Protein AF-A0A7D4CD06-F1 (afdb_monomer)

Foldseek 3Di:
DFDVVLVVVLQVVCVVQVHDDDDDDDGDDPVPFDFDDLLLLLLVLLLLVLLLCLLPPPQNLLSLVLCVVLPSLVVQDPVSVCSSCLSVDPDDPVVSVVVSPVCNPPLSNLLVLLSVLSLVQQVLQPDDDQALDGDDVVSCPPSADDRPDHSVVSSVPGDGDPPVVLSSVLSSLVSLQVSVVVCVVVVHDDDNRHDNSNSQSSNLNSCQRRVVVVDDSVPRD

Mean predicted aligned error: 4.27 Å

InterPro domains:
  IPR025368 Protein of unknown function DUF4272 [PF14094] (6-220)

Solvent-accessible surface area (backbone atoms only — not comparable to full-atom values): 12708 Å² total; per-residue (Å²): 93,65,56,73,66,49,56,53,51,38,53,52,59,36,47,78,69,75,47,82,83,88,75,91,71,87,69,77,39,67,74,74,59,47,69,60,53,42,46,60,50,37,52,48,32,50,50,41,50,44,51,50,38,38,46,71,43,97,59,26,42,59,43,39,51,44,39,48,74,70,69,45,56,86,73,55,47,83,87,50,42,63,67,55,45,48,56,71,45,94,63,55,70,69,59,42,54,50,56,34,56,60,43,67,78,34,77,71,60,50,40,56,33,18,28,50,44,45,34,33,46,43,59,56,37,95,72,83,74,79,48,42,66,80,78,60,72,71,77,53,59,82,60,54,80,58,95,86,56,77,57,62,66,60,29,74,67,39,41,69,51,62,67,70,60,53,51,44,55,40,52,36,33,49,51,53,42,49,49,51,53,52,30,61,76,65,75,47,87,74,62,92,72,52,30,67,68,41,32,51,29,31,35,41,34,42,37,52,42,34,39,70,84,70,55,57,81,93,67,50,128

Structure (mmCIF, N/CA/C/O backbone):
data_AF-A0A7D4CD06-F1
#
_entry.id   AF-A0A7D4CD06-F1
#
loop_
_atom_site.group_PDB
_atom_site.id
_atom_site.type_symbol
_atom_site.label_atom_id
_atom_site.label_alt_id
_atom_site.label_comp_id
_atom_site.label_asym_id
_atom_site.label_entity_id
_atom_site.label_seq_id
_atom_site.pdbx_PDB_ins_code
_atom_site.Cartn_x
_atom_site.Cartn_y
_atom_site.Cartn_z
_atom_site.occupancy
_atom_site.B_iso_or_equiv
_atom_site.auth_seq_id
_atom_site.auth_comp_id
_atom_site.auth_asym_id
_atom_site.auth_atom_id
_atom_site.pdbx_PDB_model_num
ATOM 1 N N . MET A 1 1 ? -24.615 6.286 8.486 1.00 48.78 1 MET A N 1
ATOM 2 C CA . MET A 1 1 ? -24.801 6.077 9.942 1.00 48.78 1 MET A CA 1
ATOM 3 C C . MET A 1 1 ? -23.545 5.435 10.506 1.00 48.78 1 MET A C 1
ATOM 5 O O . MET A 1 1 ? -23.061 4.475 9.922 1.00 48.78 1 MET A O 1
ATOM 9 N N . SER A 1 2 ? -23.006 5.959 11.609 1.00 58.69 2 SER A N 1
ATOM 10 C CA . SER A 1 2 ? -21.887 5.333 12.324 1.00 58.69 2 SER A CA 1
ATOM 11 C C . SER A 1 2 ? -22.281 3.945 12.849 1.00 58.69 2 SER A C 1
ATOM 13 O O . SER A 1 2 ? -23.451 3.704 13.150 1.00 58.69 2 SER A O 1
ATOM 15 N N . ASN A 1 3 ? -21.315 3.024 12.954 1.00 69.56 3 ASN A N 1
ATOM 16 C CA . ASN A 1 3 ? -21.541 1.656 13.427 1.00 69.56 3 ASN A CA 1
ATOM 17 C C . ASN A 1 3 ? -20.885 1.438 14.808 1.00 69.56 3 ASN A C 1
ATOM 19 O O . ASN A 1 3 ? -19.715 1.056 14.874 1.00 69.56 3 ASN A O 1
ATOM 23 N N . PRO A 1 4 ? -21.611 1.627 15.931 1.00 70.19 4 PRO A N 1
ATOM 24 C CA . PRO A 1 4 ? -21.054 1.480 17.281 1.00 70.19 4 PRO A CA 1
ATOM 25 C C . PRO A 1 4 ? -20.502 0.081 17.580 1.00 70.19 4 PRO A C 1
ATOM 27 O O . PRO A 1 4 ? -19.682 -0.089 18.481 1.00 70.19 4 PRO A O 1
ATOM 30 N N . ASN A 1 5 ? -20.946 -0.942 16.844 1.00 84.50 5 ASN A N 1
ATOM 31 C CA . ASN A 1 5 ? -20.425 -2.294 17.016 1.00 84.50 5 ASN A CA 1
ATOM 32 C C . ASN A 1 5 ? -19.011 -2.435 16.438 1.00 84.50 5 ASN A C 1
ATOM 34 O O . ASN A 1 5 ? -18.227 -3.193 17.003 1.00 84.50 5 ASN A O 1
ATOM 38 N N . ARG A 1 6 ? -18.667 -1.690 15.375 1.00 88.31 6 ARG A N 1
ATOM 39 C CA . ARG A 1 6 ? -17.308 -1.647 14.806 1.00 88.31 6 ARG A CA 1
ATOM 40 C C . ARG A 1 6 ? -16.306 -1.126 15.827 1.00 88.31 6 ARG A C 1
ATOM 42 O O . ARG A 1 6 ? -15.384 -1.843 16.191 1.00 88.31 6 ARG A O 1
ATOM 49 N N . GLN A 1 7 ? -16.588 0.050 16.386 1.00 86.12 7 GLN A N 1
ATOM 50 C CA . GLN A 1 7 ? -15.791 0.649 17.458 1.00 86.12 7 GLN A CA 1
ATOM 51 C C . GLN A 1 7 ? -15.517 -0.333 18.595 1.00 86.12 7 GLN A C 1
ATOM 53 O O . GLN A 1 7 ? -14.373 -0.536 18.995 1.00 86.12 7 GLN A O 1
ATOM 58 N N . LYS A 1 8 ? -16.575 -0.976 19.104 1.00 87.88 8 LYS A N 1
ATOM 59 C CA . LYS A 1 8 ? -16.445 -1.932 20.207 1.00 87.88 8 LYS A CA 1
ATOM 60 C C . LYS A 1 8 ? -15.554 -3.117 19.837 1.00 87.88 8 LYS A C 1
ATOM 62 O O . LYS A 1 8 ? -14.794 -3.564 20.691 1.00 87.88 8 LYS A O 1
ATOM 67 N N . ARG A 1 9 ? -15.628 -3.627 18.600 1.00 90.00 9 ARG A N 1
ATOM 68 C CA . ARG A 1 9 ? -14.746 -4.708 18.124 1.00 90.00 9 ARG A CA 1
ATOM 69 C C . ARG A 1 9 ? -13.283 -4.262 18.113 1.00 90.00 9 ARG A C 1
ATOM 71 O O . ARG A 1 9 ? -12.452 -4.958 18.696 1.00 90.00 9 ARG A O 1
ATOM 78 N N . SER A 1 10 ? -12.986 -3.100 17.532 1.00 91.81 10 SER A N 1
ATOM 79 C CA . SER A 1 10 ? -11.628 -2.545 17.467 1.00 91.81 10 SER A CA 1
ATOM 80 C C . SER A 1 10 ? -11.039 -2.323 18.862 1.00 91.81 10 SER A C 1
ATOM 82 O O . SER A 1 10 ? -9.955 -2.814 19.174 1.00 91.81 10 SER A O 1
ATOM 84 N N . GLU A 1 11 ? -11.794 -1.682 19.758 1.00 90.19 11 GLU A N 1
ATOM 85 C CA . GLU A 1 11 ? -11.360 -1.430 21.138 1.00 90.19 11 GLU A CA 1
ATOM 86 C C . GLU A 1 11 ? -11.149 -2.725 21.931 1.00 90.19 11 GLU A C 1
ATOM 88 O O . GLU A 1 11 ? -10.196 -2.835 22.702 1.00 90.19 11 GLU A O 1
ATOM 93 N N . GLN A 1 12 ? -11.998 -3.740 21.739 1.00 91.69 12 GLN A N 1
ATOM 94 C CA . GLN A 1 12 ? -11.790 -5.054 22.351 1.00 91.69 12 GLN A CA 1
ATOM 95 C C . GLN A 1 12 ? -10.512 -5.727 21.837 1.00 91.69 12 GLN A C 1
ATOM 97 O O . GLN A 1 12 ? -9.799 -6.356 22.620 1.00 91.69 12 GLN A O 1
ATOM 102 N N . MET A 1 13 ? -10.209 -5.601 20.543 1.00 92.69 13 MET A N 1
ATOM 103 C CA . MET A 1 13 ? -9.007 -6.171 19.929 1.00 92.69 13 MET A CA 1
ATOM 104 C C . MET A 1 13 ? -7.723 -5.512 20.455 1.00 92.69 13 MET A C 1
ATOM 106 O O . MET A 1 13 ? -6.758 -6.221 20.750 1.00 92.69 13 MET A O 1
ATOM 110 N N . MET A 1 14 ? -7.743 -4.186 20.630 1.00 93.12 14 MET A N 1
ATOM 111 C CA . MET A 1 14 ? -6.657 -3.398 21.230 1.00 93.12 14 MET A CA 1
ATOM 112 C C . MET A 1 14 ? -6.453 -3.748 22.710 1.00 93.12 14 MET A C 1
ATOM 114 O O . MET A 1 14 ? -5.342 -4.086 23.119 1.00 93.12 14 MET A O 1
ATOM 118 N N . ARG A 1 15 ? -7.532 -3.786 23.508 1.00 92.31 15 ARG A N 1
ATOM 119 C CA . ARG A 1 15 ? -7.463 -4.114 24.947 1.00 92.31 15 ARG A CA 1
ATOM 120 C C . ARG A 1 15 ? -6.899 -5.506 25.210 1.00 92.31 15 ARG A C 1
ATOM 122 O O . ARG A 1 15 ? -6.113 -5.679 26.135 1.00 92.31 15 ARG A O 1
ATOM 129 N N . LYS A 1 16 ? -7.251 -6.496 24.379 1.00 92.88 16 LYS A N 1
ATOM 130 C CA . LYS A 1 16 ? -6.684 -7.859 24.453 1.00 92.88 16 LYS A CA 1
ATOM 131 C C . LYS A 1 16 ? -5.161 -7.894 24.287 1.00 92.88 16 LYS A C 1
ATOM 133 O O . LYS A 1 16 ? -4.549 -8.893 24.642 1.00 92.88 16 LYS A O 1
ATOM 138 N N . ARG A 1 17 ? -4.567 -6.831 23.746 1.00 93.31 17 ARG A N 1
ATOM 139 C CA . ARG A 1 17 ? -3.130 -6.685 23.488 1.00 93.31 17 ARG A CA 1
ATOM 140 C C . ARG A 1 17 ? -2.458 -5.653 24.388 1.00 93.31 17 ARG A C 1
ATOM 142 O O . ARG A 1 17 ? -1.343 -5.240 24.100 1.00 93.31 17 ARG A O 1
ATOM 149 N N . GLY A 1 18 ? -3.131 -5.247 25.466 1.00 90.56 18 GLY A N 1
ATOM 150 C CA . GLY A 1 18 ? -2.605 -4.283 26.433 1.00 90.56 18 GLY A CA 1
ATOM 151 C C . GLY A 1 18 ? -2.686 -2.825 25.980 1.00 90.56 18 GLY A C 1
ATOM 152 O O . GLY A 1 18 ? -2.262 -1.943 26.717 1.00 90.56 18 GLY A O 1
ATOM 153 N N . ILE A 1 19 ? -3.273 -2.544 24.813 1.00 90.31 19 ILE A N 1
ATOM 154 C CA . ILE A 1 19 ? -3.399 -1.183 24.291 1.00 90.31 19 ILE A CA 1
ATOM 155 C C . ILE A 1 19 ? -4.686 -0.569 24.838 1.00 90.31 19 ILE A C 1
ATOM 157 O O . ILE A 1 19 ? -5.797 -0.998 24.509 1.00 90.31 19 ILE A O 1
ATOM 161 N N . SER A 1 20 ? -4.524 0.430 25.702 1.00 80.62 20 SER A N 1
ATOM 162 C CA . SER A 1 20 ? -5.625 1.201 26.276 1.00 80.62 20 SER A CA 1
ATOM 163 C C . SER A 1 20 ? -5.744 2.541 25.569 1.00 80.62 20 SER A C 1
ATOM 165 O O . SER 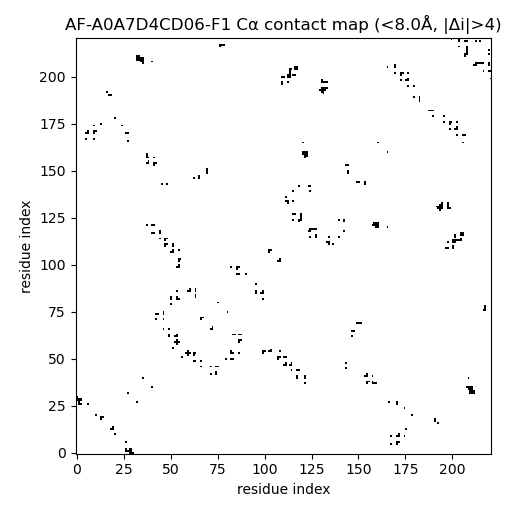A 1 20 ? -4.746 3.190 25.278 1.00 80.62 20 SER A O 1
ATOM 167 N N . PHE A 1 21 ? -6.979 2.952 25.304 1.00 70.75 21 PHE A N 1
ATOM 168 C CA . PHE A 1 21 ? -7.284 4.139 24.522 1.00 70.75 21 PHE A CA 1
ATOM 169 C C . PHE A 1 21 ? -8.119 5.118 25.350 1.00 70.75 21 PHE A C 1
ATOM 171 O O . PHE A 1 21 ? -9.027 4.683 26.063 1.00 70.75 21 PHE A O 1
ATOM 178 N N . SER A 1 22 ? -7.780 6.411 25.298 1.00 60.06 22 SER A N 1
ATOM 179 C CA . SER A 1 22 ? -8.346 7.432 26.196 1.00 60.06 22 SER A CA 1
ATOM 180 C C . SER A 1 22 ? -9.280 8.439 25.524 1.00 60.06 22 SER A C 1
ATOM 182 O O . SER A 1 22 ? -10.055 9.086 26.226 1.00 60.06 22 SER A O 1
ATOM 184 N N . ALA A 1 23 ? -9.237 8.566 24.196 1.00 62.59 23 ALA A N 1
ATOM 185 C CA . ALA A 1 23 ? -10.029 9.556 23.478 1.00 62.59 23 ALA A CA 1
ATOM 186 C C . ALA A 1 23 ? -11.353 8.982 22.952 1.00 62.59 23 ALA A C 1
ATOM 188 O O . ALA A 1 23 ? -11.486 7.794 22.671 1.00 62.59 23 ALA A O 1
ATOM 189 N N . ASP A 1 24 ? -12.349 9.849 22.803 1.00 68.38 24 ASP A N 1
ATOM 190 C CA . ASP A 1 24 ? -13.553 9.538 22.040 1.00 68.38 24 ASP A CA 1
ATOM 191 C C . ASP A 1 24 ? -13.257 9.930 20.586 1.00 68.38 24 ASP A C 1
ATOM 193 O O . ASP A 1 24 ? -13.245 11.114 20.241 1.00 68.38 24 ASP A O 1
ATOM 197 N N . LEU A 1 25 ? -12.867 8.956 19.756 1.00 70.56 25 LEU A N 1
ATOM 198 C CA . LEU A 1 25 ? -12.494 9.232 18.367 1.00 70.56 25 LEU A CA 1
ATOM 199 C C . LEU A 1 25 ? -13.721 9.356 17.473 1.00 70.56 25 LEU A C 1
ATOM 201 O O . LEU A 1 25 ? -14.674 8.585 17.629 1.00 70.56 25 LEU A O 1
ATOM 205 N N . PRO A 1 26 ? -13.680 10.253 16.470 1.00 68.25 26 PRO A N 1
ATOM 206 C CA . PRO A 1 26 ? -14.711 10.284 15.455 1.00 68.25 26 PRO A CA 1
ATOM 207 C C . PRO A 1 26 ? -14.772 8.929 14.745 1.00 68.25 26 PRO A C 1
ATOM 209 O O . PRO A 1 26 ? -13.757 8.351 14.356 1.00 68.25 26 PRO A O 1
ATOM 212 N N . LEU A 1 27 ? -15.992 8.420 14.590 1.00 62.25 27 LEU A N 1
ATOM 213 C CA . LEU A 1 27 ? -16.249 7.189 13.857 1.00 62.25 27 LEU A CA 1
ATOM 214 C C . LEU A 1 27 ? -16.297 7.464 12.362 1.00 62.25 27 LEU A C 1
ATOM 216 O O . LEU A 1 27 ? -16.953 8.410 11.922 1.00 62.25 27 LEU A O 1
ATOM 220 N N . TRP A 1 28 ? -15.696 6.561 11.590 1.00 65.19 28 TRP A N 1
ATOM 221 C CA . TRP A 1 28 ? -15.904 6.471 10.151 1.00 65.19 28 TRP A CA 1
ATOM 222 C C . TRP A 1 28 ? -17.408 6.322 9.884 1.00 65.19 28 TRP A C 1
ATOM 224 O O . TRP A 1 28 ? -18.027 5.334 10.294 1.00 65.19 28 TRP A O 1
ATOM 234 N N . GLN A 1 29 ? -18.014 7.330 9.256 1.00 65.69 29 GLN A N 1
ATOM 235 C CA . GLN A 1 29 ? -19.436 7.315 8.929 1.00 65.69 29 GLN A CA 1
ATOM 236 C C . GLN A 1 29 ? -19.653 6.579 7.605 1.00 65.69 29 GLN A C 1
ATOM 238 O O . GLN A 1 29 ? -19.215 7.050 6.557 1.00 65.69 29 GLN A O 1
ATOM 243 N N . ASP A 1 30 ? -20.349 5.439 7.654 1.00 66.69 30 ASP A N 1
ATOM 244 C CA . ASP A 1 30 ? -20.567 4.543 6.505 1.00 66.69 30 ASP A CA 1
ATOM 245 C C . ASP A 1 30 ? -21.200 5.245 5.285 1.00 66.69 30 ASP A C 1
ATOM 247 O O . ASP A 1 30 ? -20.937 4.878 4.146 1.00 66.69 30 ASP A O 1
ATOM 251 N N . ASP A 1 31 ? -22.010 6.280 5.507 1.00 66.12 31 ASP A N 1
ATOM 252 C CA . ASP A 1 31 ? -22.719 7.061 4.483 1.00 66.12 31 ASP A CA 1
ATOM 253 C C . ASP A 1 31 ? -21.891 8.186 3.849 1.00 66.12 31 ASP A C 1
ATOM 255 O O . ASP A 1 31 ? -22.333 8.792 2.875 1.00 66.12 31 ASP A O 1
ATOM 259 N N . GLN A 1 32 ? -20.698 8.470 4.373 1.00 67.94 32 GLN A N 1
ATOM 260 C CA . GLN A 1 32 ? -19.801 9.490 3.821 1.00 67.94 32 GLN A CA 1
ATOM 261 C C . GLN A 1 32 ? -18.625 8.898 3.039 1.00 67.94 32 GLN A C 1
ATOM 263 O O . GLN A 1 32 ? -17.888 9.644 2.391 1.00 67.94 32 GLN A O 1
ATOM 268 N N . VAL A 1 33 ? -18.458 7.573 3.072 1.00 75.62 33 VAL A N 1
ATOM 269 C CA . VAL A 1 33 ? -17.365 6.886 2.382 1.00 75.62 33 VAL A CA 1
ATOM 270 C C . VAL A 1 33 ? -17.573 6.948 0.873 1.00 75.62 33 VAL A C 1
ATOM 272 O O . VAL A 1 33 ? -18.608 6.535 0.348 1.00 75.62 33 VAL A O 1
ATOM 275 N N . LYS A 1 34 ? -16.547 7.417 0.160 1.00 86.69 34 LYS A N 1
ATOM 276 C CA . LYS A 1 34 ? -16.464 7.325 -1.298 1.00 86.69 34 LYS A CA 1
ATOM 277 C C . LYS A 1 34 ? -15.338 6.374 -1.654 1.00 86.69 34 LYS A C 1
ATOM 279 O O . LYS A 1 34 ? -14.173 6.701 -1.477 1.00 86.69 34 LYS A O 1
ATOM 284 N N . LEU A 1 35 ? -15.671 5.210 -2.193 1.00 91.69 35 LEU A N 1
ATOM 285 C CA . LEU A 1 35 ? -14.644 4.256 -2.591 1.00 91.69 35 LEU A CA 1
ATOM 286 C C . LEU A 1 35 ? -14.033 4.638 -3.936 1.00 91.69 35 LEU A C 1
ATOM 288 O O . LEU A 1 35 ? -14.757 4.963 -4.880 1.00 91.69 35 LEU A O 1
ATOM 292 N N . ARG A 1 36 ? -12.704 4.552 -4.021 1.00 96.44 36 ARG A N 1
ATOM 293 C CA . ARG A 1 36 ? -12.020 4.388 -5.309 1.00 96.44 36 ARG A CA 1
ATOM 294 C C . ARG A 1 36 ? -12.442 3.061 -5.941 1.00 96.44 36 ARG A C 1
ATOM 296 O O . ARG A 1 36 ? -12.812 2.119 -5.241 1.00 96.44 36 ARG A O 1
ATOM 303 N N . THR A 1 37 ? -12.430 2.988 -7.263 1.00 97.88 37 THR A N 1
ATOM 304 C CA . THR A 1 37 ? -12.852 1.786 -7.992 1.00 97.88 37 THR A CA 1
ATOM 305 C C . THR A 1 37 ? -11.853 0.636 -7.809 1.00 97.88 37 THR A C 1
ATOM 307 O O . THR A 1 37 ? -10.666 0.885 -7.578 1.00 97.88 37 THR A O 1
ATOM 310 N N . PRO A 1 38 ? -12.279 -0.634 -7.951 1.00 98.38 38 PRO A N 1
ATOM 311 C CA . PRO A 1 38 ? -11.356 -1.769 -7.904 1.00 98.38 38 PRO A CA 1
ATOM 312 C C . PRO A 1 38 ? -10.202 -1.665 -8.904 1.00 98.38 38 PRO A C 1
ATOM 314 O O . PRO A 1 38 ? -9.076 -2.023 -8.574 1.00 98.38 38 PRO A O 1
ATOM 317 N N . GLU A 1 39 ? -10.454 -1.112 -10.091 1.00 98.44 39 GLU A N 1
ATOM 318 C CA . GLU A 1 39 ? -9.428 -0.905 -11.114 1.00 98.44 39 GLU A CA 1
ATOM 319 C C . GLU A 1 39 ? -8.358 0.100 -10.669 1.00 98.44 39 GLU A C 1
ATOM 321 O O . GLU A 1 39 ? -7.167 -0.146 -10.854 1.00 98.44 39 GLU A O 1
ATOM 326 N N . GLU A 1 40 ? -8.753 1.223 -10.060 1.00 98.31 40 GLU A N 1
ATOM 327 C CA . GLU A 1 40 ? -7.810 2.208 -9.512 1.00 98.31 40 GLU A CA 1
ATOM 328 C C . GLU A 1 40 ? -6.951 1.593 -8.404 1.00 98.31 40 GLU A C 1
ATOM 330 O O . GLU A 1 40 ? -5.733 1.780 -8.383 1.00 98.31 40 GLU A O 1
ATOM 335 N N . VAL A 1 41 ? -7.570 0.808 -7.518 1.00 98.62 41 VAL A N 1
ATOM 336 C CA . VAL A 1 41 ? -6.870 0.114 -6.430 1.00 98.62 41 VAL A CA 1
ATOM 337 C C . VAL A 1 41 ? -5.905 -0.943 -6.957 1.00 98.62 41 VAL A C 1
ATOM 339 O O . VAL A 1 41 ? -4.770 -1.019 -6.486 1.00 98.62 41 VAL A O 1
ATOM 342 N N . ALA A 1 42 ? -6.302 -1.702 -7.977 1.00 98.62 42 ALA A N 1
ATOM 343 C CA . ALA A 1 42 ? -5.436 -2.682 -8.620 1.00 98.62 42 ALA A CA 1
ATOM 344 C C . ALA A 1 42 ? -4.220 -2.023 -9.275 1.00 98.62 42 ALA A C 1
ATOM 346 O O . ALA A 1 42 ? -3.094 -2.464 -9.054 1.00 98.62 42 ALA A O 1
ATOM 347 N N . LYS A 1 43 ? -4.418 -0.928 -10.020 1.00 98.62 43 LYS A N 1
ATOM 348 C CA . LYS A 1 43 ? -3.314 -0.158 -10.616 1.00 98.62 43 LYS A CA 1
ATOM 349 C C . LYS A 1 43 ? -2.358 0.357 -9.546 1.00 98.62 43 LYS A C 1
ATOM 351 O O . LYS A 1 43 ? -1.147 0.234 -9.703 1.00 98.62 43 LYS A O 1
ATOM 356 N N . ARG A 1 44 ? -2.884 0.877 -8.435 1.00 98.69 44 ARG A N 1
ATOM 357 C CA . ARG A 1 44 ? -2.061 1.353 -7.320 1.00 98.69 44 ARG A CA 1
ATOM 358 C C . ARG A 1 44 ? -1.248 0.231 -6.680 1.00 98.69 44 ARG A C 1
ATOM 360 O O . ARG A 1 44 ? -0.051 0.409 -6.475 1.00 98.69 44 ARG A O 1
ATOM 367 N N . ALA A 1 45 ? -1.859 -0.926 -6.429 1.00 98.44 45 ALA A N 1
ATOM 368 C CA . ALA A 1 45 ? -1.151 -2.103 -5.926 1.00 98.44 45 ALA A CA 1
ATOM 369 C C . ALA A 1 45 ? -0.020 -2.532 -6.879 1.00 98.44 45 ALA A C 1
ATOM 371 O O . ALA A 1 45 ? 1.099 -2.782 -6.440 1.00 98.44 45 ALA A O 1
ATOM 372 N N . LEU A 1 46 ? -0.269 -2.534 -8.190 1.00 98.50 46 LEU A N 1
ATOM 373 C CA . LEU A 1 46 ? 0.751 -2.857 -9.190 1.00 98.50 46 LEU A CA 1
ATOM 374 C C . LEU A 1 46 ? 1.905 -1.846 -9.206 1.00 98.50 46 LEU A C 1
ATOM 376 O O . LEU A 1 46 ? 3.059 -2.260 -9.286 1.00 98.50 46 LEU A O 1
ATOM 380 N N . ILE A 1 47 ? 1.629 -0.544 -9.060 1.00 98.62 47 ILE A N 1
ATOM 381 C CA . ILE A 1 47 ? 2.685 0.472 -8.928 1.00 98.62 47 ILE A CA 1
ATOM 382 C C . ILE A 1 47 ? 3.508 0.253 -7.660 1.00 98.62 47 ILE A C 1
ATOM 384 O O . ILE A 1 47 ? 4.732 0.284 -7.733 1.00 98.62 47 ILE A O 1
ATOM 388 N N . LEU A 1 48 ? 2.879 -0.025 -6.515 1.00 98.12 48 LEU A N 1
ATOM 389 C CA . LEU A 1 48 ? 3.614 -0.297 -5.275 1.00 98.12 48 LEU A CA 1
ATOM 390 C C . LEU A 1 48 ? 4.467 -1.565 -5.367 1.00 98.12 48 LEU A C 1
ATOM 392 O O . LEU A 1 48 ? 5.583 -1.595 -4.848 1.00 98.12 48 LEU A O 1
ATOM 396 N N . TYR A 1 49 ? 3.967 -2.595 -6.048 1.00 97.56 49 TYR A N 1
ATOM 397 C CA . TYR A 1 49 ? 4.725 -3.815 -6.304 1.00 97.56 49 TYR A CA 1
ATOM 398 C C . TYR A 1 49 ? 5.923 -3.549 -7.219 1.00 97.56 49 TYR A C 1
ATOM 400 O O . TYR A 1 49 ? 7.055 -3.906 -6.886 1.00 97.56 49 TYR A O 1
ATOM 408 N N . ALA A 1 50 ? 5.701 -2.847 -8.331 1.00 97.62 50 ALA A N 1
ATOM 409 C CA . ALA A 1 50 ? 6.764 -2.448 -9.242 1.00 97.62 50 ALA A CA 1
ATOM 410 C C . ALA A 1 50 ? 7.788 -1.532 -8.559 1.00 97.62 50 ALA A C 1
ATOM 412 O O . ALA A 1 50 ? 8.982 -1.675 -8.794 1.00 97.62 50 ALA A O 1
ATOM 413 N N . LEU A 1 51 ? 7.352 -0.654 -7.655 1.00 97.38 51 LEU A N 1
ATOM 414 C CA . LEU A 1 51 ? 8.220 0.195 -6.845 1.00 97.38 51 LEU A CA 1
ATOM 415 C C . LEU A 1 51 ? 9.163 -0.645 -5.972 1.00 97.38 51 LEU A C 1
ATOM 417 O O . LEU A 1 51 ? 10.363 -0.377 -5.961 1.00 97.38 51 LEU A O 1
ATOM 421 N N . GLN A 1 52 ? 8.675 -1.708 -5.316 1.00 96.19 52 GLN A N 1
ATOM 422 C CA . GLN A 1 52 ? 9.563 -2.656 -4.624 1.00 96.19 52 GLN A CA 1
ATOM 423 C C . GLN A 1 52 ? 10.506 -3.361 -5.611 1.00 96.19 52 GLN A C 1
ATOM 425 O O . GLN A 1 52 ? 11.695 -3.508 -5.329 1.00 96.19 52 GLN A O 1
ATOM 430 N N . GLY A 1 53 ? 10.008 -3.740 -6.790 1.00 96.00 53 GLY A N 1
ATOM 431 C CA . GLY A 1 53 ? 10.821 -4.306 -7.866 1.00 96.00 53 GLY A CA 1
ATOM 432 C C . GLY A 1 53 ? 11.974 -3.388 -8.280 1.00 96.00 53 GLY A C 1
ATOM 433 O O . GLY A 1 53 ? 13.111 -3.836 -8.352 1.00 96.00 53 GLY A O 1
ATOM 434 N N . VAL A 1 54 ? 11.729 -2.094 -8.476 1.00 97.56 54 VAL A N 1
ATOM 435 C CA . VAL A 1 54 ? 12.779 -1.128 -8.836 1.00 97.56 54 VAL A CA 1
ATOM 436 C C . VAL A 1 54 ? 13.814 -0.971 -7.713 1.00 97.56 54 VAL A C 1
ATOM 438 O O . VAL A 1 54 ? 14.998 -0.818 -7.997 1.00 97.56 54 VAL A O 1
ATOM 441 N N . ILE A 1 55 ? 13.417 -1.046 -6.440 1.00 96.75 55 ILE A N 1
ATOM 442 C CA . ILE A 1 55 ? 14.345 -0.898 -5.300 1.00 96.75 55 ILE A CA 1
ATOM 443 C C . ILE A 1 55 ? 15.242 -2.133 -5.121 1.00 96.75 55 ILE A C 1
ATOM 445 O O . ILE A 1 55 ? 16.434 -1.997 -4.826 1.00 96.75 55 ILE A O 1
ATOM 449 N N . TRP A 1 56 ? 14.677 -3.332 -5.278 1.00 95.06 56 TRP A N 1
ATOM 450 C CA . TRP A 1 56 ? 15.318 -4.579 -4.843 1.00 95.06 56 TRP A CA 1
ATOM 451 C C . TRP A 1 56 ? 15.789 -5.490 -5.978 1.00 95.06 56 TRP A C 1
ATOM 453 O O . TRP A 1 56 ? 16.661 -6.326 -5.750 1.00 95.06 56 TRP A O 1
ATOM 463 N N . PHE A 1 57 ? 15.231 -5.371 -7.183 1.00 95.06 57 PHE A N 1
ATOM 464 C CA . PHE A 1 57 ? 15.591 -6.247 -8.296 1.00 95.06 57 PHE A CA 1
ATOM 465 C C . PHE A 1 57 ? 16.898 -5.810 -8.961 1.00 95.06 5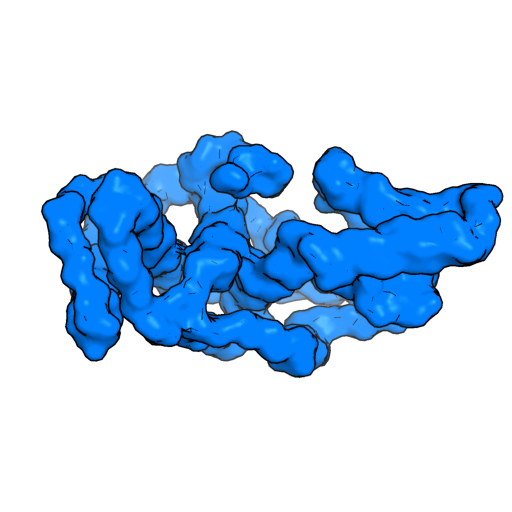7 PHE A C 1
ATOM 467 O O . PHE A 1 57 ? 17.160 -4.623 -9.131 1.00 95.06 57 PHE A O 1
ATOM 474 N N . GLU A 1 58 ? 17.701 -6.780 -9.400 1.00 94.75 58 GLU A N 1
ATOM 475 C CA . GLU A 1 58 ? 19.008 -6.531 -10.027 1.00 94.75 58 GLU A CA 1
ATOM 476 C C . GLU A 1 58 ? 18.912 -5.815 -11.383 1.00 94.75 58 GLU A C 1
ATOM 478 O O . GLU A 1 58 ? 19.873 -5.184 -11.812 1.00 94.75 58 GLU A O 1
ATOM 483 N N . GLN A 1 59 ? 17.765 -5.919 -12.065 1.00 96.12 59 GLN A N 1
ATOM 484 C CA . GLN A 1 59 ? 17.510 -5.304 -13.376 1.00 96.12 59 GLN A CA 1
ATOM 485 C C . GLN A 1 59 ? 16.292 -4.367 -13.299 1.00 96.12 59 GLN A C 1
ATOM 487 O O . GLN A 1 59 ? 15.242 -4.659 -13.890 1.00 96.12 59 GLN A O 1
ATOM 492 N N . PRO A 1 60 ? 16.379 -3.262 -12.535 1.00 97.31 60 PRO A N 1
ATOM 493 C CA . PRO A 1 60 ? 15.247 -2.372 -12.276 1.00 97.31 60 PRO A CA 1
ATOM 494 C C . PRO A 1 60 ? 14.682 -1.727 -13.551 1.00 97.31 60 PRO A C 1
ATOM 496 O O . PRO A 1 60 ? 13.490 -1.434 -13.625 1.00 97.31 60 PRO A O 1
ATOM 499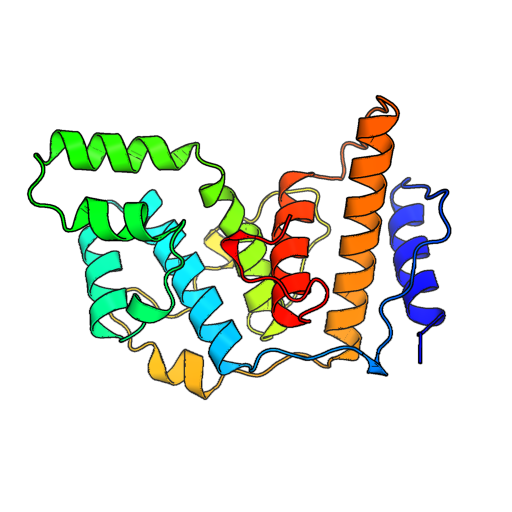 N N . GLU A 1 61 ? 15.492 -1.570 -14.599 1.00 97.94 61 GLU A N 1
ATOM 500 C CA . GLU A 1 61 ? 15.058 -1.061 -15.901 1.00 97.94 61 GLU A CA 1
ATOM 501 C C . GLU A 1 61 ? 14.032 -1.969 -16.583 1.00 97.94 61 GLU A C 1
ATOM 503 O O . GLU A 1 61 ? 13.173 -1.477 -17.316 1.00 97.94 61 GLU A O 1
ATOM 508 N N . LYS A 1 62 ? 14.076 -3.286 -16.332 1.00 98.38 62 LYS A N 1
ATOM 509 C CA . LYS A 1 62 ? 13.051 -4.210 -16.836 1.00 98.38 62 LYS A CA 1
ATOM 510 C C . LYS A 1 62 ? 11.705 -3.949 -16.174 1.00 98.38 62 LYS A C 1
ATOM 512 O O . LYS A 1 62 ? 10.688 -3.999 -16.856 1.00 98.38 62 LYS A O 1
ATOM 517 N N . VAL A 1 63 ? 11.709 -3.630 -14.881 1.00 98.31 63 VAL A N 1
ATOM 518 C CA . VAL A 1 63 ? 10.491 -3.314 -14.127 1.00 98.31 63 VAL A CA 1
ATOM 519 C C . VAL A 1 63 ? 9.889 -2.003 -14.624 1.00 98.31 63 VAL A C 1
ATOM 521 O O . VAL A 1 63 ? 8.717 -1.983 -14.990 1.00 98.31 63 VAL A O 1
ATOM 524 N N . SER A 1 64 ? 10.688 -0.935 -14.739 1.00 98.38 64 SER A N 1
ATOM 525 C CA . SER A 1 64 ? 10.198 0.351 -15.259 1.00 98.38 64 SER A CA 1
ATOM 526 C C . SER A 1 64 ? 9.637 0.231 -16.681 1.00 98.38 64 SER A C 1
ATOM 528 O O . SER A 1 64 ? 8.553 0.741 -16.954 1.00 98.38 64 SER A O 1
ATOM 530 N N . ARG A 1 65 ? 10.319 -0.490 -17.584 1.00 98.56 65 ARG A N 1
ATOM 531 C CA . ARG A 1 65 ? 9.820 -0.713 -18.956 1.00 98.56 65 ARG A CA 1
ATOM 532 C C . ARG A 1 65 ? 8.549 -1.550 -18.996 1.00 98.56 65 ARG A C 1
ATOM 534 O O . ARG A 1 65 ? 7.705 -1.314 -19.849 1.00 98.56 65 ARG A O 1
ATOM 541 N N . TRP A 1 66 ? 8.408 -2.525 -18.102 1.00 98.50 66 TRP A N 1
ATOM 542 C CA . TRP A 1 66 ? 7.188 -3.322 -18.007 1.00 98.50 66 TRP A CA 1
ATOM 543 C C . TRP A 1 66 ? 5.994 -2.469 -17.565 1.00 98.50 66 TRP A C 1
ATOM 545 O O . TRP A 1 66 ? 4.944 -2.520 -18.197 1.00 98.50 66 TRP A O 1
ATOM 555 N N . VAL A 1 67 ? 6.180 -1.607 -16.562 1.00 98.38 67 VAL A N 1
ATOM 556 C CA . VAL A 1 67 ? 5.161 -0.637 -16.115 1.00 98.38 67 VAL A CA 1
ATOM 557 C C . VAL A 1 67 ? 4.746 0.307 -17.247 1.00 98.38 67 VAL A C 1
ATOM 559 O O . VAL A 1 67 ? 3.559 0.593 -17.409 1.00 98.38 67 VAL A O 1
ATOM 562 N N . GLU A 1 68 ? 5.707 0.783 -18.043 1.00 98.19 68 GLU A N 1
ATOM 563 C CA . GLU A 1 68 ? 5.436 1.617 -19.218 1.00 98.19 68 GLU A CA 1
ATOM 564 C C . GLU A 1 68 ? 4.664 0.850 -20.302 1.00 98.19 68 GLU A C 1
ATOM 566 O O . GLU A 1 68 ? 3.625 1.323 -20.765 1.00 98.19 68 GLU A O 1
ATOM 571 N N . ALA A 1 69 ? 5.126 -0.350 -20.663 1.00 98.12 69 ALA A N 1
ATOM 572 C CA . ALA A 1 69 ? 4.527 -1.183 -21.705 1.00 98.12 69 ALA A CA 1
ATOM 573 C C . ALA A 1 69 ? 3.087 -1.612 -21.381 1.00 98.12 69 ALA A C 1
ATOM 575 O O . ALA A 1 69 ? 2.247 -1.666 -22.276 1.00 98.12 69 ALA A O 1
ATOM 576 N N . GLU A 1 70 ? 2.783 -1.855 -20.105 1.00 98.00 70 GLU A N 1
ATOM 577 C CA . GLU A 1 70 ? 1.440 -2.208 -19.626 1.00 98.00 70 GLU A CA 1
ATOM 578 C C . GLU A 1 70 ? 0.549 -0.975 -19.367 1.00 98.00 70 GLU A C 1
ATOM 580 O O . GLU A 1 70 ? -0.552 -1.091 -18.826 1.00 98.00 70 GLU A O 1
ATOM 585 N N . GLY A 1 71 ? 1.002 0.226 -19.751 1.00 97.12 71 GLY A N 1
ATOM 586 C CA . GLY A 1 71 ? 0.201 1.451 -19.702 1.00 97.12 71 GLY A CA 1
ATOM 587 C C . GLY A 1 71 ? -0.054 1.986 -18.292 1.00 97.12 71 GLY A C 1
ATOM 588 O O . GLY A 1 71 ? -1.007 2.738 -18.084 1.00 97.12 71 GLY A O 1
ATOM 589 N N . LEU A 1 72 ? 0.778 1.619 -17.313 1.00 97.62 72 LEU A N 1
ATOM 590 C CA . LEU A 1 72 ? 0.645 2.066 -15.923 1.00 97.62 72 LEU A CA 1
ATOM 591 C C . LEU A 1 72 ? 1.461 3.315 -15.592 1.00 97.62 72 LEU A C 1
ATOM 593 O O . LEU A 1 72 ? 1.319 3.853 -14.497 1.00 97.62 72 LEU A O 1
ATOM 597 N N . TRP A 1 73 ? 2.269 3.824 -16.523 1.00 97.81 73 TRP A N 1
ATOM 598 C CA . TRP A 1 73 ? 3.154 4.965 -16.267 1.00 97.81 73 TRP A CA 1
ATOM 599 C C . TRP A 1 73 ? 2.425 6.203 -15.722 1.00 97.81 73 TRP A C 1
ATOM 601 O O . TRP A 1 73 ? 2.924 6.887 -14.833 1.00 97.81 73 TRP A O 1
ATOM 611 N N . SER A 1 74 ? 1.203 6.468 -16.194 1.00 96.38 74 SER A N 1
ATOM 612 C CA . SER A 1 74 ? 0.388 7.600 -15.732 1.00 96.38 74 SER A CA 1
ATOM 613 C C . SER A 1 74 ? -0.168 7.442 -14.311 1.00 96.38 74 SER A C 1
ATOM 615 O O . SER A 1 74 ? -0.724 8.396 -13.779 1.00 96.38 74 SER A O 1
ATOM 617 N N . ALA A 1 75 ? -0.077 6.249 -13.716 1.00 97.00 75 ALA A N 1
ATOM 618 C CA . ALA A 1 75 ? -0.496 5.975 -12.340 1.00 97.00 75 ALA A CA 1
ATOM 619 C C . ALA A 1 75 ? 0.649 6.135 -11.320 1.00 97.00 75 ALA A C 1
ATOM 621 O O . ALA A 1 75 ? 0.411 6.024 -10.115 1.00 97.00 75 ALA A O 1
ATOM 622 N N . ILE A 1 76 ? 1.879 6.381 -11.789 1.00 98.31 76 ILE A N 1
ATOM 623 C CA . ILE A 1 76 ? 3.031 6.694 -10.940 1.00 98.31 76 ILE A CA 1
ATOM 624 C C . ILE A 1 76 ? 2.849 8.102 -10.378 1.00 98.31 76 ILE A C 1
ATOM 626 O O . ILE A 1 76 ? 2.575 9.050 -11.120 1.00 98.31 76 ILE A O 1
ATOM 630 N N . THR A 1 77 ? 3.010 8.253 -9.067 1.00 97.94 77 THR A N 1
ATOM 631 C CA . THR A 1 77 ? 2.845 9.554 -8.419 1.00 97.94 77 THR A CA 1
ATOM 632 C C . THR A 1 77 ? 4.078 10.446 -8.628 1.00 97.94 77 THR A C 1
ATOM 634 O O . THR A 1 77 ? 5.174 9.943 -8.906 1.00 97.94 77 THR A O 1
ATOM 637 N N . PRO A 1 78 ? 3.956 11.780 -8.489 1.00 97.62 78 PRO A N 1
ATOM 638 C CA . PRO A 1 78 ? 5.105 12.679 -8.588 1.00 97.62 78 PRO A CA 1
ATOM 639 C C . PRO A 1 78 ? 6.260 12.320 -7.642 1.00 97.62 78 PRO A C 1
ATOM 641 O O . PRO A 1 78 ? 7.420 12.422 -8.043 1.00 97.62 78 PRO A O 1
ATOM 644 N N . GLY A 1 79 ? 5.964 11.873 -6.419 1.00 96.31 79 GLY A N 1
ATOM 645 C CA . GLY A 1 79 ? 6.964 11.441 -5.442 1.00 96.31 79 GLY A CA 1
ATOM 646 C C . GLY A 1 79 ? 7.690 10.154 -5.841 1.00 96.31 79 GLY A C 1
ATOM 647 O O . GLY A 1 79 ? 8.861 9.977 -5.509 1.00 96.31 79 GLY A O 1
ATOM 648 N N . GLU A 1 80 ? 7.031 9.274 -6.592 1.00 97.62 80 GLU A N 1
ATOM 649 C CA . GLU A 1 80 ? 7.577 7.985 -7.037 1.00 97.62 80 GLU A CA 1
ATOM 650 C C . GLU A 1 80 ? 8.326 8.076 -8.367 1.0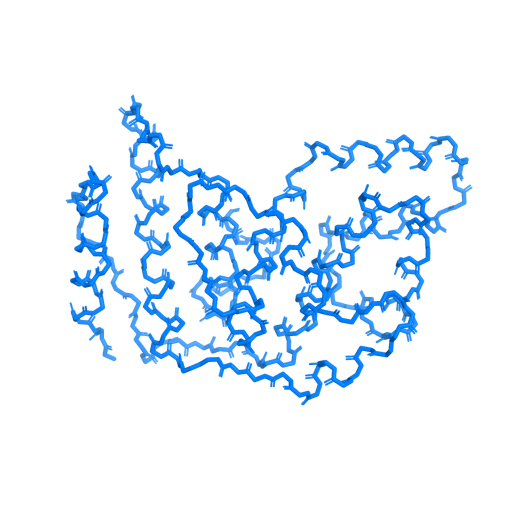0 97.62 80 GLU A C 1
ATOM 652 O O . GLU A 1 80 ? 9.244 7.295 -8.622 1.00 97.62 80 GLU A O 1
ATOM 657 N N . MET A 1 81 ? 7.974 9.045 -9.211 1.00 97.94 81 MET A N 1
ATOM 658 C CA . MET A 1 81 ? 8.527 9.214 -10.557 1.00 97.94 81 MET A CA 1
ATOM 659 C C . MET A 1 81 ? 10.070 9.210 -10.624 1.00 97.94 81 MET A C 1
ATOM 661 O O . MET A 1 81 ? 10.618 8.569 -11.530 1.00 97.94 81 MET A O 1
ATOM 665 N N . PRO A 1 82 ? 10.818 9.847 -9.696 1.00 97.25 82 PRO A N 1
ATOM 666 C CA . PRO A 1 82 ? 12.282 9.803 -9.722 1.00 97.25 82 PRO A CA 1
ATOM 667 C C . PRO A 1 82 ? 12.851 8.381 -9.632 1.00 97.25 82 PRO A C 1
ATOM 669 O O . PRO A 1 82 ? 13.852 8.075 -10.278 1.00 97.25 82 PRO A O 1
ATOM 672 N N . LEU A 1 83 ? 12.194 7.497 -8.877 1.00 97.06 83 LEU A N 1
ATOM 673 C CA . LEU A 1 83 ? 12.625 6.112 -8.715 1.00 97.06 83 LEU A CA 1
ATOM 674 C C . LEU A 1 83 ? 12.430 5.315 -10.010 1.00 97.06 83 LEU A C 1
ATOM 676 O O . LEU A 1 83 ? 13.335 4.598 -10.421 1.00 97.06 83 LEU A O 1
ATOM 680 N N . PHE A 1 84 ? 11.289 5.473 -10.686 1.00 98.25 84 PHE A N 1
ATOM 681 C CA . PHE A 1 84 ? 11.002 4.758 -11.937 1.00 98.25 84 PHE A CA 1
ATOM 682 C C . PHE A 1 84 ? 11.836 5.252 -13.125 1.00 98.25 84 PHE A C 1
ATOM 684 O O . PHE A 1 84 ? 12.167 4.464 -14.014 1.00 98.25 84 PHE A O 1
ATOM 691 N N . THR A 1 85 ? 12.200 6.537 -13.138 1.00 98.06 85 THR A N 1
ATOM 692 C CA . THR A 1 85 ? 12.985 7.156 -14.220 1.00 98.06 85 THR A CA 1
ATOM 693 C C . THR A 1 85 ? 14.492 6.949 -14.073 1.00 98.06 85 THR A C 1
ATOM 695 O O . THR A 1 85 ? 15.187 6.860 -15.085 1.00 98.06 85 THR A O 1
ATOM 698 N N . LEU A 1 86 ? 15.017 6.815 -12.848 1.00 97.44 86 LEU A N 1
ATOM 699 C CA . LEU A 1 86 ? 16.449 6.614 -12.599 1.00 97.44 86 LEU A CA 1
ATOM 700 C C . LEU A 1 86 ? 17.048 5.424 -13.392 1.00 97.44 86 LEU A C 1
ATOM 702 O O . LEU A 1 86 ? 18.057 5.642 -14.073 1.00 97.44 86 LEU A O 1
ATOM 706 N N . PRO A 1 87 ? 16.453 4.211 -13.398 1.00 97.25 87 PRO A N 1
ATOM 707 C CA . PRO A 1 87 ? 16.955 3.077 -14.182 1.00 97.25 87 PRO A CA 1
ATOM 708 C C . PRO A 1 87 ? 16.979 3.317 -15.695 1.00 97.25 87 PRO A C 1
ATOM 710 O O . PRO A 1 87 ? 17.815 2.749 -16.399 1.00 97.25 87 PRO A O 1
ATOM 713 N N . LEU A 1 88 ? 16.066 4.156 -16.193 1.00 97.50 88 LEU A N 1
ATOM 714 C CA . LEU A 1 88 ? 15.903 4.461 -17.617 1.00 97.50 88 LEU A CA 1
ATOM 715 C C . LEU A 1 88 ? 16.783 5.624 -18.087 1.00 97.50 88 LEU A C 1
ATOM 717 O O . LEU A 1 88 ? 16.825 5.909 -19.279 1.00 97.50 88 LEU A O 1
ATOM 721 N N . SER A 1 89 ? 17.472 6.298 -17.167 1.00 97.19 89 SER A N 1
ATOM 722 C CA . SER A 1 89 ? 18.302 7.454 -17.490 1.00 97.19 89 SER A CA 1
ATOM 723 C C . SER A 1 89 ? 19.610 7.081 -18.202 1.00 97.19 89 SER A C 1
ATOM 725 O O . SER A 1 89 ? 20.176 5.997 -18.004 1.00 97.19 89 SER A O 1
ATOM 727 N N . ASP A 1 90 ? 20.146 8.049 -18.948 1.00 96.88 90 ASP A N 1
ATOM 728 C CA . ASP A 1 90 ? 21.456 7.978 -19.617 1.00 96.88 90 ASP A CA 1
ATOM 729 C C . ASP A 1 90 ? 22.648 8.142 -18.651 1.00 96.88 90 ASP A C 1
ATOM 731 O O . ASP A 1 90 ? 23.787 8.322 -19.081 1.00 96.88 90 ASP A O 1
ATOM 735 N N . ARG A 1 91 ? 22.402 8.102 -17.333 1.00 95.62 91 ARG A N 1
ATOM 736 C CA . ARG A 1 91 ? 23.450 8.170 -16.307 1.00 95.62 91 ARG A CA 1
ATOM 737 C C . ARG A 1 91 ? 24.373 6.959 -16.365 1.00 95.62 91 ARG A C 1
ATOM 739 O O . ARG A 1 91 ? 23.984 5.875 -16.817 1.00 95.62 91 ARG A O 1
ATOM 746 N N . ASP A 1 92 ? 25.573 7.138 -15.821 1.00 96.94 92 ASP A N 1
ATOM 747 C CA . ASP A 1 92 ? 26.548 6.060 -15.698 1.00 96.94 92 ASP A CA 1
ATOM 748 C C . ASP A 1 92 ? 25.973 4.882 -14.876 1.00 96.94 92 ASP A C 1
ATOM 750 O O . ASP A 1 92 ? 25.238 5.102 -13.902 1.00 96.94 92 ASP A O 1
ATOM 754 N N . PRO A 1 93 ? 26.267 3.616 -15.235 1.00 95.81 93 PRO A N 1
ATOM 755 C CA . PRO A 1 93 ? 25.790 2.454 -14.489 1.00 95.81 93 PRO A CA 1
ATOM 756 C C . PRO A 1 93 ? 26.090 2.492 -12.984 1.00 95.81 93 PRO A C 1
ATOM 758 O O . PRO A 1 93 ? 25.243 2.069 -12.195 1.00 95.81 93 PRO A O 1
ATOM 761 N N . ALA A 1 94 ? 27.243 3.022 -12.565 1.00 96.25 94 ALA A N 1
ATOM 762 C CA . ALA A 1 94 ? 27.594 3.127 -11.151 1.00 96.25 94 ALA A CA 1
ATOM 763 C C . ALA A 1 94 ? 26.716 4.151 -10.417 1.00 96.25 94 ALA A C 1
ATOM 765 O O . ALA A 1 94 ? 26.292 3.899 -9.289 1.00 96.25 94 ALA A O 1
ATOM 766 N N . GLU A 1 95 ? 26.382 5.273 -11.061 1.00 95.94 95 GLU A N 1
ATOM 767 C CA . GLU A 1 95 ? 25.462 6.271 -10.503 1.00 95.94 95 GLU A CA 1
ATOM 768 C C . GLU A 1 95 ? 24.046 5.712 -10.356 1.00 95.94 95 GLU A C 1
ATOM 770 O O . GLU A 1 95 ? 23.388 5.949 -9.340 1.00 95.94 95 GLU A O 1
ATOM 775 N N . LYS A 1 96 ? 23.580 4.933 -11.343 1.00 96.50 96 LYS A N 1
ATOM 776 C CA . LYS A 1 96 ? 22.273 4.260 -11.280 1.00 96.50 96 LYS A CA 1
ATOM 777 C C . LYS A 1 96 ? 22.223 3.242 -10.148 1.00 96.50 96 LYS A C 1
ATOM 779 O O . LYS A 1 96 ? 21.291 3.281 -9.348 1.00 96.50 96 LYS A O 1
ATOM 784 N N . ALA A 1 97 ? 23.244 2.393 -10.035 1.00 95.19 97 ALA A N 1
ATOM 785 C CA . ALA A 1 97 ? 23.344 1.407 -8.962 1.00 95.19 97 ALA A CA 1
ATOM 786 C C . ALA A 1 97 ? 23.416 2.069 -7.576 1.00 95.19 97 ALA A C 1
ATOM 788 O O . ALA A 1 97 ? 22.761 1.622 -6.634 1.00 95.19 97 ALA A O 1
ATOM 789 N N . TRP A 1 98 ? 24.169 3.166 -7.442 1.00 95.69 98 TRP A N 1
ATOM 790 C CA . TRP A 1 98 ? 24.235 3.924 -6.193 1.00 95.69 98 TRP A CA 1
ATOM 791 C C . TRP A 1 98 ? 22.888 4.556 -5.836 1.00 95.69 98 TRP A C 1
ATOM 793 O O . TRP A 1 98 ? 22.428 4.416 -4.703 1.00 95.69 98 TRP A O 1
ATOM 803 N N . GLY A 1 99 ? 22.229 5.200 -6.804 1.00 95.06 99 GLY A N 1
ATOM 804 C CA . GLY A 1 99 ? 20.914 5.801 -6.599 1.00 95.06 99 GLY A CA 1
ATOM 805 C C . GLY A 1 99 ? 19.862 4.760 -6.216 1.00 95.06 99 GLY A C 1
ATOM 806 O O . GLY A 1 99 ? 19.128 4.973 -5.257 1.00 95.06 99 GLY A O 1
ATOM 807 N N . GLN A 1 100 ? 19.842 3.601 -6.881 1.00 95.94 100 GLN A N 1
ATOM 808 C CA . GLN A 1 100 ? 18.971 2.479 -6.517 1.00 95.94 100 GLN A CA 1
ATOM 809 C C . GLN A 1 100 ? 19.234 2.019 -5.077 1.00 95.94 100 GLN A C 1
ATOM 811 O O . GLN A 1 100 ? 18.304 1.904 -4.279 1.00 95.94 100 GLN A O 1
ATOM 816 N N . LYS A 1 101 ? 20.505 1.816 -4.714 1.00 95.50 101 LYS A N 1
ATOM 817 C CA . LYS A 1 101 ? 20.895 1.396 -3.363 1.00 95.50 101 LYS A CA 1
ATOM 818 C C . LYS A 1 101 ? 20.473 2.404 -2.293 1.00 95.50 101 LYS A C 1
ATOM 820 O O . LYS A 1 101 ? 20.068 1.994 -1.211 1.00 95.50 101 LYS A O 1
ATOM 825 N N . ALA A 1 102 ? 20.511 3.704 -2.585 1.00 94.75 102 ALA A N 1
ATOM 826 C CA . ALA A 1 102 ? 20.046 4.735 -1.656 1.00 94.75 102 ALA A CA 1
ATOM 827 C C . ALA A 1 102 ? 18.551 4.584 -1.305 1.00 94.75 102 ALA A C 1
ATOM 829 O O . ALA A 1 102 ? 18.147 4.898 -0.185 1.00 94.75 102 ALA A O 1
ATOM 830 N N . TYR A 1 103 ? 17.734 4.039 -2.214 1.00 95.00 103 TYR A N 1
ATOM 831 C CA . TYR A 1 103 ? 16.322 3.771 -1.939 1.00 95.00 103 TYR A CA 1
ATOM 832 C C . TYR A 1 103 ? 16.074 2.555 -1.035 1.00 95.00 103 TYR A C 1
ATOM 834 O O . TYR A 1 103 ? 14.998 2.462 -0.446 1.00 95.00 103 TYR A O 1
ATOM 842 N N . GLN A 1 104 ? 17.050 1.660 -0.850 1.00 93.75 104 GLN A N 1
ATOM 843 C CA . GLN A 1 104 ? 16.904 0.461 -0.005 1.00 93.75 104 GLN A CA 1
ATOM 844 C C . GLN A 1 104 ? 16.782 0.778 1.494 1.00 93.75 104 GLN A C 1
ATOM 846 O O . GLN A 1 104 ? 16.356 -0.071 2.272 1.00 93.75 104 GLN A O 1
ATOM 851 N N . SER A 1 105 ? 17.114 2.003 1.907 1.00 91.19 105 SER A N 1
ATOM 852 C CA . SER A 1 105 ? 16.876 2.524 3.260 1.00 91.19 105 SER A CA 1
ATOM 853 C C . SER A 1 105 ? 15.866 3.677 3.287 1.00 91.19 105 SER A C 1
ATOM 855 O O . SER A 1 105 ? 15.761 4.383 4.286 1.00 91.19 105 SER A O 1
ATOM 857 N N . HIS A 1 106 ? 15.144 3.914 2.188 1.00 93.88 106 HIS A N 1
ATOM 858 C CA . HIS A 1 106 ? 14.152 4.983 2.085 1.00 93.88 106 HIS A CA 1
ATOM 859 C C . HIS A 1 106 ? 12.803 4.556 2.681 1.00 93.88 106 HIS A C 1
ATOM 861 O O . 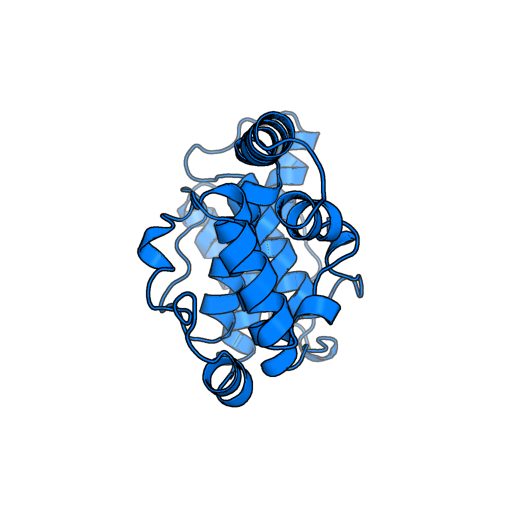HIS A 1 106 ? 12.475 3.365 2.742 1.00 93.88 106 HIS A O 1
ATOM 867 N N . ALA A 1 107 ? 11.959 5.539 3.015 1.00 92.62 107 ALA A N 1
ATOM 868 C CA . ALA A 1 107 ? 10.574 5.317 3.442 1.00 92.62 107 ALA A CA 1
ATOM 869 C C . ALA A 1 107 ? 9.764 4.483 2.427 1.00 92.62 107 ALA A C 1
ATOM 871 O O . ALA A 1 107 ? 8.858 3.745 2.785 1.00 92.62 107 ALA A O 1
ATOM 872 N N . PHE A 1 108 ? 10.161 4.511 1.154 1.00 95.06 108 PHE A N 1
ATOM 873 C CA . PHE A 1 108 ? 9.518 3.759 0.075 1.00 95.06 108 PHE A CA 1
ATOM 874 C C . PHE A 1 108 ? 9.587 2.244 0.239 1.00 95.06 108 PHE A C 1
ATOM 876 O O . PHE A 1 108 ? 8.734 1.529 -0.284 1.00 95.06 108 PHE A O 1
ATOM 883 N N . THR A 1 109 ? 10.537 1.737 1.019 1.00 94.81 109 THR A N 1
ATOM 884 C CA . THR A 1 109 ? 10.564 0.308 1.331 1.00 94.81 109 THR A CA 1
ATOM 885 C C . THR A 1 109 ? 9.368 -0.111 2.195 1.00 94.81 109 THR A C 1
ATOM 887 O O . THR A 1 109 ? 8.939 -1.260 2.118 1.00 94.81 109 THR A O 1
ATOM 890 N N . TRP A 1 110 ? 8.784 0.799 2.983 1.00 96.25 110 TRP A N 1
ATOM 891 C CA . TRP A 1 110 ? 7.611 0.520 3.817 1.00 96.25 110 TRP A CA 1
ATOM 892 C C . TRP A 1 110 ? 6.307 0.443 3.021 1.00 96.25 110 TRP A C 1
ATOM 894 O O . TRP A 1 110 ? 5.354 -0.180 3.481 1.00 96.25 110 TRP A O 1
ATOM 904 N N . ARG A 1 111 ? 6.282 0.934 1.772 1.00 96.25 111 ARG A N 1
ATOM 905 C CA . ARG A 1 111 ? 5.110 0.831 0.882 1.00 96.25 111 ARG A CA 1
ATOM 906 C C . ARG A 1 111 ? 4.661 -0.608 0.609 1.00 96.25 111 ARG A C 1
ATOM 908 O O . ARG A 1 111 ? 3.554 -0.811 0.120 1.00 96.25 111 ARG A O 1
ATOM 915 N N . VAL A 1 112 ? 5.487 -1.602 0.938 1.00 96.25 112 VAL A N 1
ATOM 916 C CA . VAL A 1 112 ? 5.097 -3.018 0.951 1.00 96.25 112 VAL A CA 1
ATOM 917 C C . VAL A 1 112 ? 3.914 -3.296 1.895 1.00 96.25 112 VAL A C 1
ATOM 919 O O . VAL A 1 112 ? 3.062 -4.116 1.574 1.00 96.25 112 VAL A O 1
ATOM 922 N N . GLU A 1 113 ? 3.786 -2.563 3.002 1.00 97.88 113 GLU A N 1
ATOM 923 C CA . GLU A 1 113 ? 2.655 -2.685 3.935 1.00 97.88 113 GLU A CA 1
ATOM 924 C C . GLU A 1 113 ? 1.370 -2.104 3.360 1.00 97.88 113 GLU A C 1
ATOM 926 O O . GLU A 1 113 ? 0.299 -2.704 3.466 1.00 97.88 113 GLU A O 1
ATOM 931 N N . ALA A 1 114 ? 1.488 -0.950 2.701 1.00 98.12 114 ALA A N 1
ATOM 932 C CA . ALA A 1 114 ? 0.384 -0.354 1.974 1.00 98.12 114 ALA A CA 1
ATOM 933 C C . ALA A 1 114 ? -0.071 -1.293 0.844 1.00 98.12 114 ALA A C 1
ATOM 935 O O . ALA A 1 114 ? -1.263 -1.553 0.702 1.00 98.12 114 ALA A O 1
ATOM 936 N N . LEU A 1 115 ? 0.871 -1.883 0.097 1.00 98.19 115 LEU A N 1
ATOM 937 C CA . LEU A 1 115 ? 0.589 -2.911 -0.906 1.00 98.19 115 LEU A CA 1
ATOM 938 C C . LEU A 1 115 ? -0.166 -4.099 -0.305 1.00 98.19 115 LEU A C 1
ATOM 940 O O . LEU A 1 115 ? -1.191 -4.502 -0.853 1.00 98.19 115 LEU A O 1
ATOM 944 N N . TRP A 1 116 ? 0.293 -4.633 0.826 1.00 97.94 116 TRP A N 1
ATOM 945 C CA . TRP A 1 116 ? -0.372 -5.752 1.486 1.00 97.94 116 TRP A CA 1
ATOM 946 C C . TRP A 1 116 ? -1.815 -5.413 1.871 1.00 97.94 116 TRP A C 1
ATOM 948 O O . TRP A 1 116 ? -2.725 -6.193 1.586 1.00 97.94 116 TRP A O 1
ATOM 958 N N . ALA A 1 117 ? -2.056 -4.218 2.419 1.00 98.31 117 ALA A N 1
ATOM 959 C CA . ALA A 1 117 ? -3.406 -3.741 2.705 1.00 98.31 117 ALA A CA 1
ATOM 960 C C . ALA A 1 117 ? -4.266 -3.617 1.434 1.00 98.31 117 ALA A C 1
ATOM 962 O O . ALA A 1 117 ? -5.409 -4.070 1.440 1.00 98.31 117 ALA A O 1
ATOM 963 N N . LEU A 1 118 ? -3.737 -3.083 0.325 1.00 98.62 118 LEU A N 1
ATOM 964 C CA . LEU A 1 118 ? -4.479 -3.003 -0.944 1.00 98.62 118 LEU A CA 1
ATOM 965 C C . LEU A 1 118 ? -4.818 -4.395 -1.504 1.00 98.62 118 LEU A C 1
ATOM 967 O O . LEU A 1 118 ? -5.936 -4.623 -1.968 1.00 98.62 118 LEU A O 1
ATOM 971 N N . LEU A 1 119 ? -3.886 -5.349 -1.432 1.00 98.12 119 LEU A N 1
ATOM 972 C CA . LEU A 1 119 ? -4.127 -6.736 -1.845 1.00 98.12 119 LEU A CA 1
ATOM 973 C C . LEU A 1 119 ? -5.151 -7.425 -0.945 1.00 98.12 119 LEU A C 1
ATOM 975 O O . LEU A 1 119 ? -6.009 -8.157 -1.443 1.00 98.12 119 LEU A O 1
ATOM 979 N N . TRP A 1 120 ? -5.104 -7.164 0.361 1.00 98.19 120 TRP A N 1
ATOM 980 C CA . TRP A 1 120 ? -6.115 -7.638 1.294 1.00 98.19 120 TRP A CA 1
ATOM 981 C C . TRP A 1 120 ? -7.483 -7.045 0.952 1.00 98.19 120 TRP A C 1
ATOM 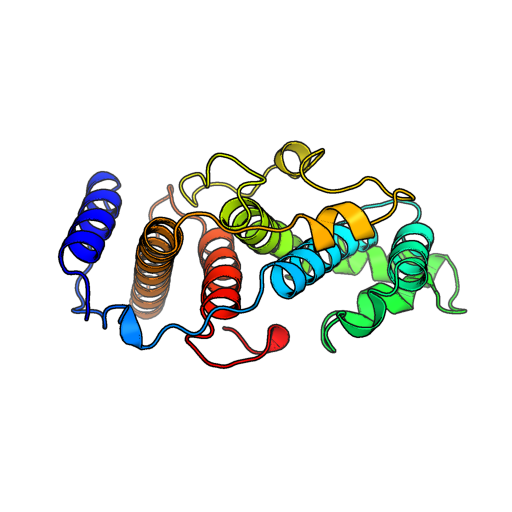983 O O . TRP A 1 120 ? -8.416 -7.814 0.756 1.00 98.19 120 TRP A O 1
ATOM 993 N N . ILE A 1 121 ? -7.609 -5.729 0.754 1.00 98.56 121 ILE A N 1
ATOM 994 C CA . ILE A 1 121 ? -8.858 -5.065 0.329 1.00 98.56 121 ILE A CA 1
ATOM 995 C C . ILE A 1 121 ? -9.444 -5.723 -0.927 1.00 98.56 121 ILE A C 1
ATOM 997 O O . ILE A 1 121 ? -10.658 -5.927 -1.009 1.00 98.56 121 ILE A O 1
ATOM 1001 N N . MET A 1 122 ? -8.591 -6.100 -1.884 1.00 98.12 122 MET A N 1
ATOM 1002 C CA . MET A 1 122 ? -9.000 -6.766 -3.124 1.00 98.12 122 MET A CA 1
ATOM 1003 C C . MET A 1 122 ? -9.279 -8.275 -2.991 1.00 98.12 122 MET A C 1
ATOM 1005 O O . MET A 1 122 ? -9.553 -8.951 -3.984 1.00 98.12 122 MET A O 1
ATOM 1009 N N . GLY A 1 123 ? -9.162 -8.838 -1.786 1.00 97.06 123 GLY A N 1
ATOM 1010 C CA . GLY A 1 123 ? -9.330 -10.271 -1.539 1.00 97.06 123 GLY A CA 1
ATOM 1011 C C . GLY A 1 123 ? -8.234 -11.147 -2.156 1.00 97.06 123 GLY A C 1
ATOM 1012 O O . GLY A 1 123 ? -8.451 -12.339 -2.336 1.00 97.06 123 GLY A O 1
ATOM 1013 N N . LYS A 1 124 ? -7.074 -10.574 -2.507 1.00 96.56 124 LYS A N 1
ATOM 1014 C CA . LYS A 1 124 ? -5.923 -11.308 -3.066 1.00 96.56 124 LYS A CA 1
ATOM 1015 C C . LYS A 1 124 ? -5.046 -11.937 -1.986 1.00 96.56 124 LYS A C 1
ATOM 1017 O O . LYS A 1 124 ? -4.375 -12.924 -2.259 1.00 96.56 124 LYS A O 1
ATOM 1022 N N . VAL A 1 125 ? -5.077 -11.381 -0.775 1.00 94.88 125 VAL A N 1
ATOM 1023 C CA . VAL A 1 125 ? -4.478 -11.983 0.421 1.00 94.88 125 VAL A CA 1
ATOM 1024 C C . VAL A 1 125 ? -5.560 -12.222 1.461 1.00 94.88 125 VAL A C 1
ATOM 1026 O O . VAL A 1 125 ? -6.391 -11.343 1.696 1.00 94.88 125 VAL A O 1
ATOM 1029 N N . ASP A 1 126 ? -5.540 -13.393 2.096 1.00 92.19 126 ASP A N 1
ATOM 1030 C CA . ASP A 1 126 ? -6.599 -13.860 2.995 1.00 92.19 126 ASP A CA 1
ATOM 1031 C C . ASP A 1 126 ? -6.713 -13.055 4.289 1.00 92.19 126 ASP A C 1
ATOM 1033 O O . ASP A 1 126 ? -7.824 -12.791 4.757 1.00 92.19 126 ASP A O 1
ATOM 1037 N N . LYS A 1 127 ? -5.576 -12.683 4.882 1.00 91.75 127 LYS A N 1
ATOM 1038 C CA . LYS A 1 127 ? -5.506 -12.070 6.211 1.00 91.75 127 LYS A CA 1
ATOM 1039 C C . LYS A 1 127 ? -4.556 -10.887 6.209 1.00 91.75 127 LYS A C 1
ATOM 1041 O O . LYS A 1 127 ? -3.523 -10.926 5.551 1.00 91.75 127 LYS A O 1
ATOM 1046 N N . LEU A 1 128 ? -4.896 -9.890 7.015 1.00 94.25 128 LEU A N 1
ATOM 1047 C CA . LEU A 1 128 ? -3.996 -8.817 7.398 1.00 94.25 128 LEU A CA 1
ATOM 1048 C C . LEU A 1 128 ? -3.589 -9.074 8.861 1.00 94.25 128 LEU A C 1
ATOM 1050 O O . LEU A 1 128 ? -4.434 -8.957 9.752 1.00 94.25 128 LEU A O 1
ATOM 1054 N N . PRO A 1 129 ? -2.358 -9.548 9.135 1.00 94.38 129 PRO A N 1
ATOM 1055 C CA . PRO A 1 129 ? -1.930 -9.870 10.494 1.00 94.38 129 PRO A CA 1
ATOM 1056 C C . PRO A 1 129 ? -1.933 -8.641 11.399 1.00 94.38 129 PRO A C 1
ATOM 1058 O O . PRO A 1 129 ? -1.897 -7.508 10.924 1.00 94.38 129 PRO A O 1
ATOM 1061 N N . TRP A 1 130 ? -1.912 -8.859 12.714 1.00 96.25 130 TRP A N 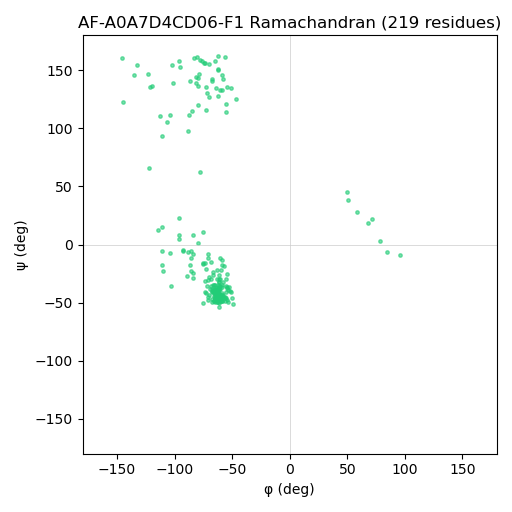1
ATOM 1062 C CA . TRP A 1 130 ? -1.725 -7.758 13.656 1.00 96.25 130 TRP A CA 1
ATOM 1063 C C . TRP A 1 130 ? -0.437 -6.976 13.316 1.00 96.25 130 TRP A C 1
ATOM 1065 O O . TRP A 1 130 ? 0.571 -7.622 13.023 1.00 96.25 130 TRP A O 1
ATOM 1075 N N . PRO A 1 131 ? -0.445 -5.627 13.325 1.00 96.31 131 PRO A N 1
ATOM 1076 C CA . PRO A 1 131 ? 0.668 -4.811 12.836 1.00 96.31 131 PRO A CA 1
ATOM 1077 C C . PRO A 1 131 ? 1.830 -4.744 13.841 1.00 96.31 131 PRO A C 1
ATOM 1079 O O . PRO A 1 131 ? 2.146 -3.687 14.373 1.00 96.31 131 PRO A O 1
ATOM 1082 N N . GLN A 1 132 ? 2.435 -5.893 14.132 1.00 95.44 132 GLN A N 1
ATOM 1083 C CA . GLN A 1 132 ? 3.615 -6.042 14.988 1.00 95.44 132 GLN A CA 1
ATOM 1084 C C . GLN A 1 132 ? 4.886 -6.258 14.170 1.00 95.44 132 GLN A C 1
ATOM 1086 O O . GLN A 1 132 ? 5.954 -5.811 14.565 1.00 95.44 132 GLN A O 1
ATOM 1091 N N . GLU A 1 133 ? 4.775 -6.973 13.055 1.00 93.94 133 GLU A N 1
ATOM 1092 C CA . GLU A 1 133 ? 5.914 -7.339 12.225 1.00 93.94 133 GLU A CA 1
ATOM 1093 C C . GLU A 1 133 ? 5.694 -6.830 10.811 1.00 93.94 133 GLU A C 1
ATOM 1095 O O . GLU A 1 133 ? 4.564 -6.766 10.313 1.00 93.94 133 GLU A O 1
ATOM 1100 N N . ARG A 1 134 ? 6.806 -6.464 10.178 1.00 93.44 134 ARG A N 1
ATOM 1101 C CA . ARG A 1 134 ? 6.825 -6.099 8.772 1.00 93.44 134 ARG A CA 1
ATOM 1102 C C . ARG A 1 134 ? 6.517 -7.327 7.914 1.00 93.44 134 ARG A C 1
ATOM 1104 O O . ARG A 1 134 ? 6.996 -8.421 8.188 1.00 93.44 134 ARG A O 1
ATOM 1111 N N . CYS A 1 135 ? 5.767 -7.096 6.851 1.00 90.31 135 CYS A N 1
ATOM 1112 C CA . CYS A 1 135 ? 5.464 -7.990 5.757 1.00 90.31 135 CYS A CA 1
ATOM 1113 C C . CYS A 1 135 ? 6.718 -8.682 5.257 1.00 90.31 135 CYS A C 1
ATOM 1115 O O . CYS A 1 135 ? 7.683 -8.031 4.836 1.00 90.31 135 CYS A O 1
ATOM 1117 N N . ASP A 1 136 ? 6.657 -10.007 5.242 1.00 84.69 136 ASP A N 1
ATOM 1118 C CA . ASP A 1 136 ? 7.566 -10.783 4.431 1.00 84.69 136 ASP A CA 1
ATOM 1119 C C . ASP A 1 136 ? 7.141 -10.613 2.968 1.00 84.69 136 ASP A C 1
ATOM 1121 O O . ASP A 1 136 ? 6.057 -11.028 2.558 1.00 84.69 136 ASP A O 1
ATOM 1125 N N . GLY A 1 137 ? 8.005 -10.008 2.148 1.00 76.00 137 GLY A N 1
ATOM 1126 C CA . GLY A 1 137 ? 7.745 -9.831 0.717 1.00 76.00 137 GLY A CA 1
ATOM 1127 C C . GLY A 1 137 ? 7.469 -11.149 -0.024 1.00 76.00 137 GLY A C 1
ATOM 1128 O O . GLY A 1 137 ? 6.888 -11.130 -1.112 1.00 76.00 137 GLY A O 1
ATOM 1129 N N . GLY A 1 138 ? 7.842 -12.296 0.556 1.00 80.06 138 GLY A N 1
ATOM 1130 C CA . GLY A 1 138 ? 7.439 -13.622 0.097 1.00 80.06 138 GLY A CA 1
ATOM 1131 C C . GLY A 1 138 ? 5.927 -13.867 0.139 1.00 80.06 138 GLY A C 1
ATOM 1132 O O . GLY A 1 138 ? 5.421 -14.547 -0.747 1.00 80.06 138 GLY A O 1
ATOM 1133 N N . GLU A 1 139 ? 5.191 -13.274 1.083 1.00 81.00 139 GLU A N 1
ATOM 1134 C CA . GLU A 1 139 ? 3.730 -13.430 1.213 1.00 81.00 139 GLU A CA 1
ATOM 1135 C C . GLU A 1 139 ? 2.946 -12.690 0.125 1.00 81.00 139 GLU A C 1
ATOM 1137 O O . GLU A 1 139 ? 1.801 -13.028 -0.160 1.00 81.00 139 GLU A O 1
ATOM 1142 N N . ILE A 1 140 ? 3.565 -11.694 -0.511 1.00 86.94 140 ILE A N 1
ATOM 1143 C CA . ILE A 1 140 ? 2.985 -10.959 -1.643 1.00 86.94 140 ILE A CA 1
ATOM 1144 C C . ILE A 1 140 ? 3.255 -11.688 -2.967 1.00 86.94 140 ILE A C 1
ATOM 1146 O O . ILE A 1 140 ? 2.542 -11.492 -3.959 1.00 86.94 140 ILE A O 1
ATOM 1150 N N . ARG A 1 141 ? 4.289 -12.537 -3.007 1.00 83.88 141 ARG A N 1
ATOM 1151 C CA . ARG A 1 141 ? 4.663 -13.282 -4.210 1.00 83.88 141 ARG A CA 1
ATOM 1152 C C . ARG A 1 141 ? 3.518 -14.212 -4.614 1.00 83.88 141 ARG A C 1
ATOM 1154 O O . ARG A 1 141 ? 3.036 -15.007 -3.818 1.00 83.88 141 ARG A O 1
ATOM 1161 N N . GLY A 1 142 ? 3.099 -14.123 -5.874 1.00 87.56 142 GLY A N 1
ATOM 1162 C CA . GLY A 1 142 ? 1.982 -14.906 -6.410 1.00 87.56 142 GLY A CA 1
ATOM 1163 C C . GLY A 1 142 ? 0.598 -14.300 -6.156 1.00 87.56 142 GLY A C 1
ATOM 1164 O O . GLY A 1 142 ? -0.380 -14.779 -6.722 1.00 87.56 142 GLY A O 1
ATOM 1165 N N . CYS A 1 143 ? 0.491 -13.220 -5.374 1.00 93.44 143 CYS A N 1
ATOM 1166 C CA . CYS A 1 143 ? -0.749 -12.441 -5.258 1.00 93.44 143 CYS A CA 1
ATOM 1167 C C . CYS A 1 143 ? -0.886 -11.376 -6.354 1.00 93.44 143 CYS A C 1
ATOM 1169 O O . CYS A 1 143 ? -1.954 -10.784 -6.503 1.00 93.44 143 CYS A O 1
ATOM 1171 N N . VAL A 1 144 ? 0.188 -11.127 -7.101 1.00 95.12 144 VAL A N 1
ATOM 1172 C CA . VAL A 1 144 ? 0.303 -10.158 -8.197 1.00 95.12 144 VAL A CA 1
ATOM 1173 C C . VAL A 1 144 ? 0.976 -10.825 -9.402 1.00 95.12 144 VAL A C 1
ATOM 1175 O O . VAL A 1 144 ? 1.730 -11.779 -9.194 1.00 95.12 144 VAL A O 1
ATOM 1178 N N . PRO A 1 145 ? 0.728 -10.347 -10.638 1.00 96.19 145 PRO A N 1
ATOM 1179 C CA . PRO A 1 145 ? 1.384 -10.874 -11.831 1.00 96.19 145 PRO A CA 1
ATOM 1180 C C . PRO A 1 145 ? 2.907 -10.745 -11.759 1.00 96.19 145 PRO A C 1
ATOM 1182 O O . PRO A 1 145 ? 3.439 -9.774 -11.210 1.00 96.19 145 PRO A O 1
ATOM 1185 N N . GLU A 1 146 ? 3.603 -11.713 -12.339 1.00 94.56 146 GLU A N 1
ATOM 1186 C CA . GLU A 1 146 ? 5.057 -11.706 -12.441 1.00 94.56 146 GLU A CA 1
ATOM 1187 C C . GLU A 1 146 ? 5.544 -10.743 -13.532 1.00 94.56 146 GLU A C 1
ATOM 1189 O O . GLU A 1 146 ? 4.829 -10.387 -14.471 1.00 94.56 146 GLU A O 1
ATOM 1194 N N . LEU A 1 147 ? 6.804 -10.316 -13.413 1.00 94.75 147 LEU A N 1
ATOM 1195 C CA . LEU A 1 147 ? 7.436 -9.425 -14.381 1.00 94.75 147 LEU A CA 1
ATOM 1196 C C . LEU A 1 147 ? 7.357 -10.010 -15.802 1.00 94.75 147 LEU A C 1
ATOM 1198 O O . LEU A 1 147 ? 7.927 -11.063 -16.081 1.00 94.75 147 LEU A O 1
ATOM 1202 N N . GLY A 1 148 ? 6.720 -9.270 -16.711 1.00 93.94 148 GLY A N 1
ATOM 1203 C CA . GLY A 1 148 ? 6.525 -9.665 -18.109 1.00 93.94 148 GLY A CA 1
ATOM 1204 C C . GLY A 1 148 ? 5.174 -10.322 -18.399 1.00 93.94 148 GLY A C 1
ATOM 1205 O O . GLY A 1 148 ? 4.837 -10.490 -19.570 1.00 93.94 148 GLY A O 1
ATOM 1206 N N . GLU A 1 149 ? 4.381 -10.650 -17.377 1.00 97.00 149 GLU A N 1
ATOM 1207 C CA . GLU A 1 149 ? 2.981 -11.031 -17.559 1.00 97.00 149 GLU A CA 1
ATOM 1208 C C . GLU A 1 149 ? 2.113 -9.803 -17.864 1.00 97.00 149 GLU A C 1
ATOM 1210 O O . GLU A 1 149 ? 2.449 -8.672 -17.503 1.00 97.00 149 GLU A O 1
ATOM 1215 N N . SER A 1 150 ? 0.968 -10.021 -18.516 1.00 97.75 150 SER A N 1
ATOM 1216 C CA . SER A 1 150 ? 0.013 -8.934 -18.735 1.00 97.75 150 SER A CA 1
ATOM 1217 C C . SER A 1 150 ? -0.698 -8.561 -17.434 1.00 97.75 150 SER A C 1
ATOM 1219 O O . SER A 1 150 ? -1.189 -9.423 -16.702 1.00 97.75 150 SER A O 1
ATOM 1221 N N . LEU A 1 151 ? -0.822 -7.261 -17.185 1.00 97.88 151 LEU A N 1
ATOM 1222 C CA . LEU A 1 151 ? -1.489 -6.688 -16.016 1.00 97.88 151 LEU A CA 1
ATOM 1223 C C . LEU A 1 151 ? -2.995 -6.515 -16.223 1.00 97.88 151 LEU A C 1
ATOM 1225 O O . LEU A 1 151 ? -3.749 -6.392 -15.254 1.00 97.88 151 LEU A O 1
ATOM 1229 N N . ALA A 1 152 ? -3.455 -6.544 -17.476 1.00 97.69 152 ALA A N 1
ATOM 1230 C CA . ALA A 1 152 ? -4.855 -6.331 -17.821 1.00 97.69 152 ALA A CA 1
ATOM 1231 C C . ALA A 1 152 ? -5.819 -7.300 -17.103 1.00 97.69 152 ALA A C 1
ATOM 1233 O O . ALA A 1 152 ? -6.797 -6.810 -16.534 1.00 97.69 152 ALA A O 1
ATOM 1234 N N . PRO A 1 153 ? -5.564 -8.626 -17.024 1.00 97.81 153 PRO A N 1
ATOM 1235 C CA . PRO A 1 153 ? -6.447 -9.537 -16.295 1.00 97.81 153 PRO A CA 1
ATOM 1236 C C . PRO A 1 153 ? -6.540 -9.205 -14.802 1.00 97.81 153 PRO A C 1
ATOM 1238 O O . PRO A 1 153 ? -7.627 -9.256 -14.227 1.00 97.81 153 PRO A O 1
ATOM 1241 N N . PHE A 1 154 ? -5.423 -8.824 -14.174 1.00 98.12 154 PHE A N 1
ATOM 1242 C CA . PHE A 1 154 ? -5.397 -8.465 -12.756 1.00 98.12 154 PHE A CA 1
ATOM 1243 C C . PHE A 1 154 ? -6.253 -7.226 -12.470 1.00 98.12 154 PHE A C 1
ATOM 1245 O O . PHE A 1 154 ? -7.011 -7.215 -11.503 1.00 98.12 154 PHE A O 1
ATOM 1252 N N . ILE A 1 155 ? -6.174 -6.214 -13.338 1.00 98.31 155 ILE A N 1
ATOM 1253 C CA . ILE A 1 155 ? -6.931 -4.962 -13.208 1.00 98.31 155 ILE A CA 1
ATOM 1254 C C . ILE A 1 155 ? -8.420 -5.189 -13.495 1.00 98.31 155 ILE A C 1
ATOM 1256 O O . ILE A 1 155 ? -9.264 -4.765 -12.713 1.00 98.31 155 ILE A O 1
ATOM 1260 N N . GLN A 1 156 ? -8.754 -5.881 -14.588 1.00 97.75 156 GLN A N 1
ATOM 1261 C CA . GLN A 1 156 ? -10.144 -6.072 -15.032 1.00 97.75 156 GLN A CA 1
ATOM 1262 C C . GLN A 1 156 ? -10.950 -6.998 -14.118 1.00 97.75 156 GLN A C 1
ATOM 1264 O O . GLN A 1 156 ? -12.170 -6.884 -14.038 1.00 97.75 156 GLN A O 1
ATOM 1269 N N . THR A 1 157 ? -10.284 -7.932 -13.437 1.00 97.06 157 THR A N 1
ATOM 1270 C CA . THR A 1 157 ? -10.930 -8.858 -12.490 1.00 97.06 157 THR A CA 1
ATOM 1271 C C . THR A 1 157 ? -10.835 -8.381 -11.041 1.00 97.06 157 THR A C 1
ATOM 1273 O O . THR A 1 157 ? -11.163 -9.132 -10.120 1.00 97.06 157 THR A O 1
ATOM 1276 N N . ALA A 1 158 ? -10.363 -7.152 -10.815 1.00 97.88 158 ALA A N 1
ATOM 1277 C CA . ALA A 1 158 ? -10.272 -6.585 -9.484 1.00 97.88 158 ALA A CA 1
ATOM 1278 C C . ALA A 1 158 ? -11.667 -6.427 -8.867 1.00 97.88 158 ALA A C 1
ATOM 1280 O O . ALA A 1 158 ? -12.608 -5.925 -9.480 1.00 97.88 158 ALA A O 1
ATOM 1281 N N . SER A 1 159 ? -11.787 -6.838 -7.613 1.00 97.88 159 SER A N 1
ATOM 1282 C CA . SER A 1 159 ? -13.008 -6.748 -6.820 1.00 97.88 159 SER A CA 1
ATOM 1283 C C . SER A 1 159 ? -12.636 -6.477 -5.376 1.00 97.88 159 SER A C 1
ATOM 1285 O O . SER A 1 159 ? -11.515 -6.774 -4.980 1.00 97.88 159 SER A O 1
ATOM 1287 N N . PHE A 1 160 ? -13.569 -5.974 -4.578 1.00 98.19 160 PHE A N 1
ATOM 1288 C CA . PHE A 1 160 ? -13.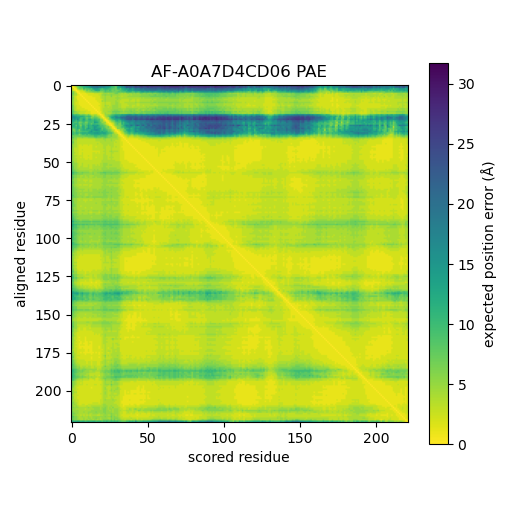333 -5.744 -3.159 1.00 98.19 160 PHE A CA 1
ATOM 1289 C C . PHE A 1 160 ? -13.951 -6.817 -2.278 1.00 98.19 160 PHE A C 1
ATOM 1291 O O . PHE A 1 160 ? -14.976 -7.417 -2.609 1.00 98.19 160 PHE A O 1
ATOM 1298 N N . ARG A 1 161 ? -13.351 -6.974 -1.100 1.00 97.81 161 ARG A N 1
ATOM 1299 C CA . ARG A 1 161 ? -14.026 -7.522 0.075 1.00 97.81 161 ARG A CA 1
ATOM 1300 C C . ARG A 1 161 ? -15.291 -6.713 0.402 1.00 97.81 161 ARG A C 1
ATOM 1302 O O . ARG A 1 161 ? -15.418 -5.560 -0.026 1.00 97.81 161 ARG A O 1
ATOM 1309 N N . PRO A 1 162 ? -16.232 -7.274 1.183 1.00 95.62 162 PRO A N 1
ATOM 1310 C CA . PRO A 1 162 ? -17.379 -6.520 1.672 1.00 95.62 162 PRO A CA 1
ATOM 1311 C C . PRO A 1 162 ? -16.952 -5.205 2.335 1.00 95.62 162 PRO A C 1
ATOM 1313 O O . PRO A 1 162 ? -16.049 -5.191 3.170 1.00 95.62 162 PRO A O 1
ATOM 1316 N N . LEU A 1 163 ? -17.638 -4.103 2.013 1.00 93.12 163 LEU A N 1
ATOM 1317 C CA . LEU A 1 163 ? -17.305 -2.777 2.550 1.00 93.12 163 LEU A CA 1
ATOM 1318 C C . LEU A 1 163 ? -17.239 -2.769 4.083 1.00 93.12 163 LEU A C 1
ATOM 1320 O O . LEU A 1 163 ? -16.351 -2.155 4.661 1.00 93.12 163 LEU A O 1
ATOM 1324 N N . SER A 1 164 ? -18.148 -3.485 4.747 1.00 91.50 164 SER A N 1
ATOM 1325 C CA . SER A 1 164 ? -18.152 -3.598 6.205 1.00 91.50 164 S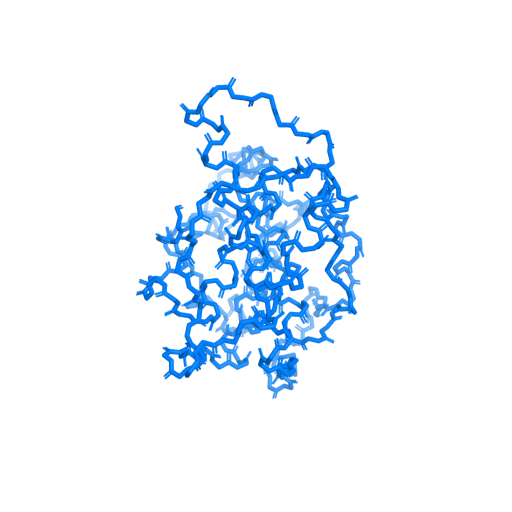ER A CA 1
ATOM 1326 C C . SER A 1 164 ? -16.855 -4.185 6.763 1.00 91.50 164 SER A C 1
ATOM 1328 O O . SER A 1 164 ? -16.414 -3.751 7.818 1.00 91.50 164 SER A O 1
ATOM 1330 N N . GLU A 1 165 ? -16.251 -5.147 6.063 1.00 94.44 165 GLU A N 1
ATOM 1331 C CA . GLU A 1 165 ? -14.988 -5.771 6.463 1.00 94.44 165 GLU A CA 1
ATOM 1332 C C . GLU A 1 165 ? -13.823 -4.791 6.293 1.00 94.44 165 GLU A C 1
ATOM 1334 O O . GLU A 1 165 ? -13.036 -4.604 7.216 1.00 94.44 165 GLU A O 1
ATOM 1339 N N . ILE A 1 166 ? -13.772 -4.086 5.158 1.00 95.38 166 ILE A N 1
ATOM 1340 C CA . ILE A 1 166 ? -12.754 -3.057 4.895 1.00 95.38 166 ILE A CA 1
ATOM 1341 C C . ILE A 1 166 ? -12.832 -1.941 5.940 1.00 95.38 166 ILE A C 1
ATOM 1343 O O . ILE A 1 166 ? -11.815 -1.522 6.485 1.00 95.38 166 ILE A O 1
ATOM 1347 N N . MET A 1 167 ? -14.042 -1.466 6.239 1.00 92.50 167 MET A N 1
ATOM 1348 C CA . MET A 1 167 ? -14.243 -0.405 7.220 1.00 92.50 167 MET A CA 1
ATOM 1349 C C . MET A 1 167 ? -13.898 -0.843 8.643 1.00 92.50 167 MET A C 1
ATOM 1351 O O . MET A 1 167 ? -13.423 -0.020 9.420 1.00 92.50 167 MET A O 1
ATOM 1355 N N . ASP A 1 168 ? -14.146 -2.106 8.998 1.00 92.94 168 ASP A N 1
ATOM 1356 C CA . ASP A 1 168 ? -13.772 -2.650 10.304 1.00 92.94 168 ASP A CA 1
ATOM 1357 C C . ASP A 1 168 ? -12.250 -2.628 10.505 1.00 92.94 168 ASP A C 1
ATOM 1359 O O . ASP A 1 168 ? -11.780 -2.174 11.550 1.00 92.94 168 ASP A O 1
ATOM 1363 N N . GLU A 1 169 ? -11.482 -3.036 9.493 1.00 95.69 169 GLU A N 1
ATOM 1364 C CA . GLU A 1 169 ? -10.016 -3.016 9.555 1.00 95.69 169 GLU A CA 1
ATOM 1365 C C . GLU A 1 169 ? -9.449 -1.586 9.483 1.00 95.69 169 GLU A C 1
ATOM 1367 O O . GLU A 1 169 ? -8.493 -1.253 10.189 1.00 95.69 169 GLU A O 1
ATOM 1372 N N . ALA A 1 170 ? -10.073 -0.701 8.699 1.00 94.38 170 ALA A N 1
ATOM 1373 C CA . ALA A 1 170 ? -9.709 0.714 8.644 1.00 94.38 170 ALA A CA 1
ATOM 1374 C C . ALA A 1 170 ? -9.924 1.426 9.994 1.00 94.38 170 ALA A C 1
ATOM 1376 O O . ALA A 1 170 ? -9.065 2.198 10.421 1.00 94.38 170 ALA A O 1
ATOM 1377 N N . ASP A 1 171 ? -11.027 1.144 10.701 1.00 92.94 171 ASP A N 1
ATOM 1378 C CA . ASP A 1 171 ? -11.283 1.695 12.042 1.00 92.94 171 ASP A CA 1
ATOM 1379 C C . ASP A 1 171 ? -10.252 1.199 13.063 1.00 92.94 171 ASP A C 1
ATOM 1381 O O . ASP A 1 171 ? -9.716 2.007 13.825 1.00 92.94 171 ASP A O 1
ATOM 1385 N N . LEU A 1 172 ? -9.919 -0.098 13.052 1.00 94.44 172 LEU A N 1
ATOM 1386 C CA . LEU A 1 172 ? -8.854 -0.639 13.900 1.00 94.44 172 LEU A CA 1
ATOM 1387 C C . LEU A 1 172 ? -7.513 0.054 13.617 1.00 94.44 172 LEU A C 1
ATOM 1389 O O . LEU A 1 172 ? -6.856 0.525 14.547 1.00 94.44 172 LEU A O 1
ATOM 1393 N N . THR A 1 173 ? -7.137 0.166 12.343 1.00 95.62 173 THR A N 1
ATOM 1394 C CA . THR A 1 173 ? -5.870 0.776 11.913 1.00 95.62 173 THR A CA 1
ATOM 1395 C C . THR A 1 173 ? -5.794 2.255 12.300 1.00 95.62 173 THR A C 1
ATOM 1397 O O . THR A 1 173 ? -4.786 2.707 12.841 1.00 95.62 173 THR A O 1
ATOM 1400 N N . PHE A 1 174 ? -6.882 3.007 12.119 1.00 92.94 174 PHE A N 1
ATOM 1401 C CA . PHE A 1 174 ? -6.968 4.416 12.510 1.00 92.94 174 PHE A CA 1
ATOM 1402 C C . PHE A 1 174 ? -6.830 4.624 14.026 1.00 92.94 174 PHE A C 1
ATOM 1404 O O . PHE A 1 174 ? -6.153 5.551 14.481 1.00 92.94 174 PHE A O 1
ATOM 1411 N N . ARG A 1 175 ? -7.439 3.746 14.830 1.00 92.56 175 ARG A N 1
ATOM 1412 C CA . ARG A 1 175 ? -7.326 3.789 16.297 1.00 92.56 175 ARG A CA 1
ATOM 1413 C C . ARG A 1 175 ? -5.920 3.457 16.773 1.00 92.56 175 ARG A C 1
ATOM 1415 O O . ARG A 1 175 ? -5.425 4.116 17.683 1.00 92.56 175 ARG A O 1
ATOM 1422 N N . LEU A 1 176 ? -5.271 2.476 16.146 1.00 94.56 176 LEU A N 1
ATOM 1423 C CA . LEU A 1 176 ? -3.866 2.167 16.406 1.00 94.56 176 LEU A CA 1
ATOM 1424 C C . LEU A 1 176 ? -2.968 3.353 16.059 1.00 94.56 176 LEU A C 1
ATOM 1426 O O . LEU A 1 176 ? -2.133 3.730 16.873 1.00 94.56 176 LEU A O 1
ATOM 1430 N N . TYR A 1 177 ? -3.186 3.993 14.910 1.00 94.00 177 TYR A N 1
ATOM 1431 C CA . TYR A 1 177 ? -2.425 5.177 14.522 1.00 94.00 177 TYR A CA 1
ATOM 1432 C C . TYR A 1 177 ? -2.616 6.329 15.510 1.00 94.00 177 TYR A C 1
ATOM 1434 O O . TYR A 1 177 ? -1.652 6.953 15.939 1.00 94.00 177 TYR A O 1
ATOM 1442 N N . THR A 1 178 ? -3.852 6.582 15.942 1.00 91.56 178 THR A N 1
ATOM 1443 C CA . THR A 1 178 ? -4.117 7.626 16.938 1.00 91.56 178 THR A CA 1
ATOM 1444 C C . THR A 1 178 ? -3.429 7.310 18.265 1.00 91.56 178 THR A C 1
ATOM 1446 O O . THR A 1 178 ? -2.808 8.194 18.847 1.00 91.56 178 THR A O 1
ATOM 1449 N N . PHE A 1 179 ? -3.490 6.057 18.730 1.00 92.50 179 PHE A N 1
ATOM 1450 C CA . PHE A 1 179 ? -2.748 5.623 19.915 1.00 92.50 179 PHE A CA 1
ATOM 1451 C C . PHE A 1 179 ? -1.246 5.913 19.770 1.00 92.50 179 PHE A C 1
ATOM 1453 O O . PHE A 1 179 ? -0.668 6.512 20.670 1.00 92.50 179 PHE A O 1
ATOM 1460 N N . LEU A 1 180 ? -0.636 5.587 18.625 1.00 93.00 180 LEU A N 1
ATOM 1461 C CA . LEU A 1 180 ? 0.773 5.894 18.351 1.00 93.00 180 LEU A CA 1
ATOM 1462 C C . LEU A 1 180 ? 1.069 7.399 18.443 1.00 93.00 180 LEU A C 1
ATOM 1464 O O . LEU A 1 180 ? 2.041 7.796 19.084 1.00 93.00 180 LEU A O 1
ATOM 1468 N N . MET A 1 181 ? 0.217 8.242 17.853 1.00 90.62 181 MET A N 1
ATOM 1469 C CA . MET A 1 181 ? 0.375 9.700 17.900 1.00 90.62 181 MET A CA 1
ATOM 1470 C C . MET A 1 181 ? 0.228 10.260 19.321 1.00 90.62 181 MET A C 1
ATOM 1472 O O . MET A 1 181 ? 0.980 11.156 19.718 1.00 90.62 181 MET A O 1
ATOM 1476 N N . GLU A 1 182 ? -0.710 9.728 20.109 1.00 90.44 182 GLU A N 1
ATOM 1477 C CA . GLU A 1 182 ? -0.877 10.088 21.520 1.00 90.44 182 GLU A CA 1
ATOM 1478 C C . GLU A 1 182 ? 0.339 9.668 22.349 1.00 90.44 182 GLU A C 1
ATOM 1480 O O . GLU A 1 182 ? 0.849 10.476 23.128 1.00 90.44 182 GLU A O 1
ATOM 1485 N N . SER A 1 183 ? 0.824 8.437 22.172 1.00 90.88 183 SER A N 1
ATOM 1486 C CA . SER A 1 183 ? 2.001 7.923 22.872 1.00 90.88 183 SER A CA 1
ATOM 1487 C C . SER A 1 183 ? 3.249 8.729 22.539 1.00 90.88 183 SER A C 1
ATOM 1489 O O . SER A 1 183 ? 3.971 9.106 23.457 1.00 90.88 183 SER A O 1
ATOM 1491 N N . TYR A 1 184 ? 3.456 9.089 21.270 1.00 90.56 184 TYR A N 1
ATOM 1492 C CA . TYR A 1 184 ? 4.558 9.963 20.863 1.00 90.56 184 TYR A CA 1
ATOM 1493 C C . TYR A 1 184 ? 4.462 11.343 21.527 1.00 90.56 184 TYR A C 1
ATOM 1495 O O . TYR A 1 184 ? 5.425 11.824 22.115 1.00 90.56 184 TYR A O 1
ATOM 1503 N N . THR A 1 185 ? 3.272 11.955 21.512 1.00 89.56 185 THR A N 1
ATOM 1504 C CA . THR A 1 185 ? 3.026 13.267 22.141 1.00 89.56 185 THR A CA 1
ATOM 1505 C C . THR A 1 185 ? 3.265 13.251 23.653 1.00 89.56 185 THR A C 1
ATOM 1507 O O . THR A 1 185 ? 3.649 14.262 24.235 1.00 89.56 185 THR A O 1
ATOM 1510 N N . ARG A 1 186 ? 3.008 12.112 24.302 1.00 90.31 186 ARG A N 1
ATOM 1511 C CA . ARG A 1 186 ? 3.157 11.923 25.751 1.00 90.31 186 ARG A CA 1
ATOM 1512 C C . ARG A 1 186 ? 4.497 11.296 26.146 1.00 90.31 186 ARG A C 1
ATOM 1514 O O . ARG A 1 186 ? 4.656 10.980 27.321 1.00 90.31 186 ARG A O 1
ATOM 1521 N N . GLU A 1 187 ? 5.407 11.085 25.192 1.00 90.62 187 GLU A N 1
ATOM 1522 C CA . GLU A 1 187 ? 6.695 10.401 25.393 1.00 90.62 187 GLU A CA 1
ATOM 1523 C C . GLU A 1 187 ? 6.543 9.040 26.105 1.00 90.62 187 GLU A C 1
ATOM 1525 O O . GLU A 1 187 ? 7.328 8.665 26.974 1.00 90.62 187 GLU A O 1
ATOM 1530 N N . GLN A 1 188 ? 5.485 8.302 25.763 1.00 89.25 188 GLN A N 1
ATOM 1531 C CA . GLN A 1 188 ? 5.198 6.985 26.328 1.00 89.25 188 GLN A CA 1
ATOM 1532 C C . GLN A 1 188 ? 5.917 5.890 25.546 1.00 89.25 188 GLN A C 1
ATOM 1534 O O . GLN A 1 188 ? 5.945 5.910 24.315 1.00 89.25 188 GLN A O 1
ATOM 1539 N N . GLU A 1 189 ? 6.435 4.897 26.267 1.00 88.50 189 GLU A N 1
ATOM 1540 C CA . GLU A 1 189 ? 6.945 3.676 25.651 1.00 88.50 189 GLU A CA 1
ATOM 1541 C C . GLU A 1 189 ? 5.826 2.960 24.887 1.00 88.50 189 GLU A C 1
ATOM 1543 O O . GLU A 1 189 ? 4.706 2.787 25.383 1.00 88.50 189 GLU A O 1
ATOM 1548 N N . LEU A 1 190 ? 6.141 2.563 23.656 1.00 90.69 190 LEU A N 1
ATOM 1549 C CA . LEU A 1 190 ? 5.244 1.773 22.830 1.00 90.69 190 LEU A CA 1
ATOM 1550 C C . LEU A 1 190 ? 5.290 0.307 23.268 1.00 90.69 190 LEU A C 1
ATOM 1552 O O . LEU A 1 190 ? 6.342 -0.175 23.683 1.00 90.69 190 LEU A O 1
ATOM 1556 N N . PRO A 1 191 ? 4.170 -0.424 23.167 1.00 89.50 191 PRO A N 1
ATOM 1557 C CA . PRO A 1 191 ? 4.188 -1.853 23.420 1.00 89.50 191 PRO A CA 1
ATOM 1558 C C . PRO A 1 191 ? 4.992 -2.574 22.326 1.00 89.50 191 PRO A C 1
ATOM 1560 O O . PRO A 1 191 ? 4.830 -2.281 21.143 1.00 89.50 191 PRO A O 1
ATOM 1563 N N . ASP A 1 192 ? 5.776 -3.586 22.709 1.00 90.12 192 ASP A N 1
ATOM 1564 C CA . ASP A 1 192 ? 6.625 -4.372 21.789 1.00 90.12 192 ASP A CA 1
ATOM 1565 C C . ASP A 1 192 ? 5.842 -5.116 20.689 1.00 90.12 192 ASP A C 1
ATOM 1567 O O . ASP A 1 192 ? 6.415 -5.659 19.748 1.00 90.12 192 ASP A O 1
ATOM 1571 N N . ASN A 1 193 ? 4.515 -5.183 20.814 1.00 92.44 193 ASN A N 1
ATOM 1572 C CA . ASN A 1 193 ? 3.629 -5.863 19.879 1.00 92.44 193 ASN A CA 1
ATOM 1573 C C . ASN A 1 193 ? 3.014 -4.921 18.830 1.00 92.44 193 ASN A C 1
ATOM 1575 O O . ASN A 1 193 ? 1.941 -5.225 18.302 1.00 92.44 193 ASN A O 1
ATOM 1579 N N . LEU A 1 194 ? 3.631 -3.771 18.555 1.00 95.00 194 LEU A N 1
ATOM 1580 C CA . LEU A 1 194 ? 3.117 -2.789 17.605 1.00 95.00 194 LEU A CA 1
ATOM 1581 C C . LEU A 1 194 ? 4.261 -2.097 16.857 1.00 95.00 194 LEU A C 1
ATOM 1583 O O . LEU A 1 194 ? 5.105 -1.459 17.475 1.00 95.00 194 LEU A O 1
ATOM 1587 N N . GLU A 1 195 ? 4.245 -2.173 15.528 1.00 96.75 195 GLU A N 1
ATOM 1588 C CA . GLU A 1 195 ? 5.227 -1.524 14.657 1.00 96.75 195 GLU A CA 1
ATOM 1589 C C . GLU A 1 195 ? 4.613 -0.268 14.009 1.00 96.75 195 GLU A C 1
ATOM 1591 O O . GLU A 1 195 ? 3.716 -0.387 13.160 1.00 96.75 195 GLU A O 1
ATOM 1596 N N . PRO A 1 196 ? 5.073 0.945 14.375 1.00 96.06 196 PRO A N 1
ATOM 1597 C CA . PRO A 1 196 ? 4.526 2.192 13.850 1.00 96.06 196 PRO A CA 1
ATOM 1598 C C . PRO A 1 196 ? 4.524 2.291 12.325 1.00 96.06 196 PRO A C 1
ATOM 1600 O O . PRO A 1 196 ? 3.533 2.751 11.751 1.00 96.06 196 PRO A O 1
ATOM 1603 N N . GLY A 1 197 ? 5.593 1.831 11.662 1.00 96.38 197 GLY A N 1
ATOM 1604 C CA . GLY A 1 197 ? 5.699 1.884 10.201 1.00 96.38 197 GLY A CA 1
ATOM 1605 C C . GLY A 1 197 ? 4.617 1.056 9.505 1.00 96.38 197 GLY A C 1
ATOM 1606 O O . GLY A 1 197 ? 4.042 1.488 8.506 1.00 96.38 197 GLY A O 1
ATOM 1607 N N . VAL A 1 198 ? 4.272 -0.098 10.082 1.00 97.75 198 VAL A N 1
ATOM 1608 C CA . VAL A 1 198 ? 3.217 -0.980 9.569 1.00 97.75 198 VAL A CA 1
ATOM 1609 C C . VAL A 1 198 ? 1.846 -0.325 9.697 1.00 97.75 198 VAL A C 1
ATOM 1611 O O . VAL A 1 198 ? 1.068 -0.318 8.743 1.00 97.75 198 VAL A O 1
ATOM 1614 N N . VAL A 1 199 ? 1.542 0.252 10.861 1.00 97.69 199 VAL A N 1
ATOM 1615 C CA . VAL A 1 199 ? 0.256 0.924 11.097 1.00 97.69 199 VAL A CA 1
ATOM 1616 C C . VAL A 1 199 ? 0.082 2.121 10.162 1.00 97.69 199 VAL A C 1
ATOM 1618 O O . VAL A 1 199 ? -0.978 2.263 9.552 1.00 97.69 199 VAL A O 1
ATOM 1621 N N . ALA A 1 200 ? 1.112 2.960 10.028 1.00 97.44 200 ALA A N 1
ATOM 1622 C CA . ALA A 1 200 ? 1.061 4.167 9.208 1.00 97.44 200 ALA A CA 1
ATOM 1623 C C . ALA A 1 200 ? 0.803 3.849 7.728 1.00 97.44 200 ALA A C 1
ATOM 1625 O O . ALA A 1 200 ? -0.129 4.385 7.134 1.00 97.44 200 ALA A O 1
ATOM 1626 N N . GLU A 1 201 ? 1.556 2.924 7.135 1.00 98.12 201 GLU A N 1
ATOM 1627 C CA . GLU A 1 201 ? 1.408 2.588 5.712 1.00 98.12 201 GLU A CA 1
ATOM 1628 C C . GLU A 1 201 ? 0.085 1.887 5.392 1.00 98.12 201 GLU A C 1
ATOM 1630 O O . GLU A 1 201 ? -0.531 2.143 4.353 1.00 98.12 201 GLU A O 1
ATOM 1635 N N . ARG A 1 202 ? -0.409 1.036 6.298 1.00 98.06 202 ARG A N 1
ATOM 1636 C CA . ARG A 1 202 ? -1.749 0.451 6.150 1.00 98.06 202 ARG A CA 1
ATOM 1637 C C . ARG A 1 202 ? -2.829 1.522 6.249 1.00 98.06 202 ARG A C 1
ATOM 1639 O O . ARG A 1 202 ? -3.786 1.478 5.478 1.00 98.06 202 ARG A O 1
ATOM 1646 N N . LEU A 1 203 ? -2.669 2.508 7.138 1.00 97.06 203 LEU A N 1
ATOM 1647 C CA . LEU A 1 203 ? -3.602 3.631 7.228 1.00 97.06 203 LEU A CA 1
ATOM 1648 C C . LEU A 1 203 ? -3.618 4.450 5.934 1.00 97.06 203 LEU A C 1
ATOM 1650 O O . LEU A 1 203 ? -4.706 4.777 5.469 1.00 97.06 203 LEU A O 1
ATOM 1654 N N . VAL A 1 204 ? -2.455 4.711 5.322 1.00 97.56 204 VAL A N 1
ATOM 1655 C CA . VAL A 1 204 ? -2.374 5.374 4.007 1.00 97.56 204 VAL A CA 1
ATOM 1656 C C . VAL A 1 204 ? -3.212 4.621 2.973 1.00 97.56 204 VAL A C 1
ATOM 1658 O O . VAL A 1 204 ? -4.021 5.228 2.273 1.00 97.56 204 VAL A O 1
ATOM 1661 N N . ALA A 1 205 ? -3.065 3.294 2.897 1.00 98.19 205 ALA A N 1
ATOM 1662 C CA . ALA A 1 205 ? -3.835 2.471 1.968 1.00 98.19 205 ALA A CA 1
ATOM 1663 C C . ALA A 1 205 ? -5.349 2.564 2.224 1.00 98.19 205 ALA A C 1
ATOM 1665 O O . ALA A 1 205 ? -6.115 2.793 1.286 1.00 98.19 205 ALA A O 1
ATOM 1666 N N . PHE A 1 206 ? -5.793 2.423 3.478 1.00 97.31 206 PHE A N 1
ATOM 1667 C CA . PHE A 1 206 ? -7.216 2.500 3.821 1.00 97.31 206 PHE A CA 1
ATOM 1668 C C . PHE A 1 206 ? -7.810 3.885 3.574 1.00 97.31 206 PHE A C 1
ATOM 1670 O O . PHE A 1 206 ? -8.877 3.979 2.966 1.00 97.31 206 PHE A O 1
ATOM 1677 N N . ASP A 1 207 ? -7.130 4.951 3.999 1.00 95.12 207 ASP A N 1
ATOM 1678 C CA . ASP A 1 207 ? -7.565 6.326 3.755 1.00 95.12 207 ASP A CA 1
ATOM 1679 C C . ASP A 1 207 ? -7.679 6.599 2.252 1.00 95.12 207 ASP A C 1
ATOM 1681 O O . ASP A 1 207 ? -8.711 7.075 1.773 1.00 95.12 207 ASP A O 1
ATOM 1685 N N . TRP A 1 208 ? -6.676 6.187 1.474 1.00 97.00 208 TRP A N 1
ATOM 1686 C CA . TRP A 1 208 ? -6.704 6.355 0.029 1.00 97.00 208 TRP A CA 1
ATOM 1687 C C . TRP A 1 208 ? -7.875 5.598 -0.613 1.00 97.00 208 TRP A C 1
ATOM 1689 O O . TRP A 1 208 ? -8.620 6.177 -1.403 1.00 97.00 208 TRP A O 1
ATOM 1699 N N . VAL A 1 209 ? -8.117 4.332 -0.270 1.00 97.25 209 VAL A N 1
ATOM 1700 C CA . VAL A 1 209 ? -9.237 3.575 -0.863 1.00 97.25 209 VAL A CA 1
ATOM 1701 C C . VAL A 1 209 ? -10.595 4.167 -0.479 1.00 97.25 209 VAL A C 1
ATOM 1703 O O . VAL A 1 209 ? -11.481 4.270 -1.330 1.00 97.25 209 VAL A O 1
ATOM 1706 N N . LEU A 1 210 ? -10.759 4.565 0.783 1.00 94.31 210 LEU A N 1
ATOM 1707 C CA . LEU A 1 210 ? -12.021 5.062 1.342 1.00 94.31 210 LEU A CA 1
ATOM 1708 C C . LEU A 1 210 ? -12.241 6.572 1.114 1.00 94.31 210 LEU A C 1
ATOM 1710 O O . LEU A 1 210 ? -13.317 7.084 1.434 1.00 94.31 210 LEU A O 1
ATOM 1714 N N . GLN A 1 211 ? -11.238 7.265 0.563 1.00 92.25 211 GLN A N 1
ATOM 1715 C CA . GLN A 1 211 ? -11.195 8.712 0.317 1.00 92.25 211 GLN A CA 1
ATOM 1716 C C . GLN A 1 211 ? -11.590 9.543 1.542 1.00 92.25 211 GLN A C 1
ATOM 1718 O O . GLN A 1 211 ? -12.376 10.491 1.435 1.00 92.25 211 GLN A O 1
ATOM 1723 N N . TYR A 1 212 ? -11.060 9.196 2.714 1.00 87.94 212 TYR A N 1
ATOM 1724 C CA . TYR A 1 212 ? -11.473 9.825 3.965 1.00 87.94 212 TYR A CA 1
ATOM 1725 C C . TYR A 1 212 ? -10.890 11.238 4.120 1.00 87.94 212 TYR A C 1
ATOM 1727 O O . TYR A 1 212 ? -11.642 12.199 4.300 1.00 87.94 212 TYR A O 1
ATOM 1735 N N . SER A 1 213 ? -9.578 11.402 3.941 1.00 87.81 213 SER A N 1
ATOM 1736 C CA . SER A 1 213 ? -8.896 12.706 3.911 1.00 87.81 213 SER A CA 1
ATOM 1737 C C . SER A 1 213 ? -9.144 13.490 2.620 1.00 87.81 213 SER A C 1
ATOM 1739 O O . SER A 1 213 ? -8.912 14.699 2.581 1.00 87.81 213 SER A O 1
ATOM 1741 N N . LYS A 1 214 ? -9.640 12.817 1.568 1.00 88.88 214 LYS A N 1
ATOM 1742 C CA . LYS A 1 214 ? -9.804 13.351 0.199 1.00 88.88 214 LYS A CA 1
ATOM 1743 C C . LYS A 1 214 ? -8.488 13.848 -0.410 1.00 88.88 214 LYS A C 1
ATOM 1745 O O . LYS A 1 214 ? -8.492 14.757 -1.238 1.00 88.88 214 LYS A O 1
ATOM 1750 N N . GLN A 1 215 ? -7.375 13.265 0.021 1.00 92.00 215 GLN A N 1
ATOM 1751 C CA . GLN A 1 215 ? -6.049 13.559 -0.499 1.00 92.00 215 GLN A CA 1
ATOM 1752 C C . GLN A 1 215 ? -5.634 12.541 -1.569 1.00 92.00 215 GLN A C 1
ATOM 1754 O O . GLN A 1 215 ? -6.156 11.421 -1.660 1.00 92.00 215 GLN A O 1
ATOM 1759 N N . GLU A 1 216 ? -4.685 12.958 -2.402 1.00 94.38 216 GLU A N 1
ATOM 1760 C CA . GLU A 1 216 ? -3.975 12.061 -3.308 1.00 94.38 216 GLU A CA 1
ATOM 1761 C C . GLU A 1 216 ? -2.858 11.321 -2.573 1.00 94.38 216 GLU A C 1
ATOM 1763 O O . GLU A 1 216 ? -2.424 11.741 -1.504 1.00 94.38 216 GLU A O 1
ATOM 1768 N N . TRP A 1 217 ? -2.394 10.217 -3.159 1.00 96.56 217 TRP A N 1
ATOM 1769 C CA . TRP A 1 217 ? -1.516 9.251 -2.494 1.00 96.56 217 TRP A CA 1
ATOM 1770 C C . TRP A 1 217 ? -0.292 9.868 -1.796 1.00 96.56 217 TRP A C 1
ATOM 1772 O O . TRP A 1 217 ? -0.008 9.534 -0.651 1.00 96.56 217 TRP A O 1
ATOM 1782 N N . ASP A 1 218 ? 0.417 10.777 -2.470 1.00 95.50 218 ASP A N 1
ATOM 1783 C CA . ASP A 1 218 ? 1.647 11.396 -1.949 1.00 95.50 218 ASP A CA 1
ATOM 1784 C C . ASP A 1 218 ? 1.412 12.384 -0.799 1.00 95.50 218 ASP A C 1
ATOM 1786 O O . ASP A 1 218 ? 2.371 12.886 -0.217 1.00 95.50 218 ASP A O 1
ATOM 1790 N N . HIS A 1 219 ? 0.155 12.707 -0.504 1.00 94.38 219 HIS A N 1
ATOM 1791 C CA . HIS A 1 219 ? -0.214 13.718 0.480 1.00 94.38 219 HIS A CA 1
ATOM 1792 C C . HIS A 1 219 ? -0.875 13.138 1.728 1.00 94.38 219 HIS A C 1
ATOM 1794 O O . HIS A 1 219 ? -1.116 13.900 2.659 1.00 94.38 219 HIS A O 1
ATOM 1800 N N . ILE A 1 220 ? -1.154 11.831 1.744 1.00 90.25 220 ILE A N 1
ATOM 1801 C CA . ILE A 1 220 ? -1.755 11.155 2.892 1.00 90.25 220 ILE A CA 1
ATOM 1802 C C . ILE A 1 220 ? -0.680 10.875 3.943 1.00 90.25 220 ILE A C 1
ATOM 1804 O O . ILE A 1 220 ? 0.236 10.095 3.674 1.00 90.25 220 ILE A O 1
ATOM 1808 N N . LEU A 1 221 ? -0.905 11.452 5.132 1.00 76.19 221 LEU A N 1
ATOM 1809 C CA . LEU A 1 221 ? -0.047 11.441 6.328 1.00 76.19 221 LEU A CA 1
ATOM 1810 C C . LEU A 1 221 ? 1.314 12.128 6.133 1.00 76.19 221 LEU A C 1
ATOM 1812 O O . LEU A 1 221 ? 2.205 11.565 5.462 1.00 76.19 221 LEU A O 1
#

Nearest PDB structures (foldseek):
  6od7-assembly1_A  TM=1.574E-01  e=3.295E+00  Human alphaherpesvirus 1 strain KOS

Organism: NCBI:txid1380685

Secondary structure (DSSP, 8-state):
---HHHHHHHHHHHHTTT----S-PPP--TTT--PPPHHHHHHHHHHHHHHHHHHH-S-HHHHHHHHHHTT-GGGS-TTTHHHHHGGGSSS-HHHHHHHHHHHTTSGGGGHHHHHHHHHHHTTSSS----TTS---HHHHTTSSPPTTS-SHHHHHT--PPPHHHHHHHHHHHHHHHHHHHHHHHTTPPPPTT--HHHHHHHHHHHHHHHTSS---GGG--

Sequence (221 aa):
MSNPNRQKRSEQMMRKRGISFSADLPLWQDDQVKLRTPEEVAKRALILYALQGVIWFEQPEKVSRWVEAEGLWSAITPGEMPLFTLPLSDRDPAEKAWGQKAYQSHAFTWRVEALWALLWIMGKVDKLPWPQERCDGGEIRGCVPELGESLAPFIQTASFRPLSEIMDEADLTFRLYTFLMESYTREQELPDNLEPGVVAERLVAFDWVLQYSKQEWDHIL

Radius of gyration: 18.29 Å; Cα contacts (8 Å, |Δi|>4): 247; chains: 1; bounding box: 52×29×48 Å

pLDDT: mean 92.38, std 8.82, range [48.78, 98.69]